Protein AF-A0A377CWU9-F1 (afdb_monomer)

Sequence (192 aa):
MVAEGELPYGEAANFDLVGQRALQIGEWQGEPVWLVQQQRRHDMGSVRQVIDLDVGLFQLAGRGVQLAEFYRSHKYCGYCGHEMYPSKTEWAMLCSHCRERYYPQIAPCIIVAIRRDDSILLAQHTRHRNGVHTVLAGFVEVGETLEQAVAREVMEESGIKVKNLRYVTSQPWPFPQSLMTAFMRNMTAATS

Organism: Escherichia coli (NCBI:txid562)

Nearest PDB structures (foldseek):
  5isy-assembly1_C  TM=9.950E-01  e=9.586E-33  Escherichia coli K-12
  2gb5-assembly1_B  TM=9.922E-01  e=7.856E-32  Escherichia coli K-12
  5isy-assembly1_A  TM=9.900E-01  e=6.942E-32  Escherichia coli K-12
  5iw5-assembly2_A-3  TM=8.947E-01  e=6.849E-31  Escherichia coli B354
  6o3p-assembly1_B  TM=7.805E-01  e=1.048E-11  Mus musculus

InterPro domains:
  IPR000086 NUDIX hydrolase domain [PF00293] (110-175)
  IPR000086 NUDIX hydrolase domain [PS51462] (104-192)
  IPR015376 Zinc ribbon, NADH pyrophosphatase [PF09297] (72-103)
  IPR015797 NUDIX hydrolase-like domain superfamily [SSF55811] (2-75)
  IPR015797 NUDIX hydrolase-like domain superfamily [SSF55811] (58-183)
  IPR020084 NUDIX hydrolase, conserved site [PS00893] (138-159)
  IPR049734 NADH pyrophosphatase-like, C-terminal domain [cd03429] (107-184)
  IPR050241 NAD-capped RNA hydrolase NudC subfamily [PTHR42904] (42-185)

Secondary structure (DSSP, 8-state):
--BTTB---S-GGGGT-TT--EEEEEEETTEEEEEE----SS----GGGGTTT-HHHHHHHHHHHHHHHHHHHTSB-TTT-PBPEE-SSSS-EE-TTT--EE----EEEEEEEEEETTEE--B--TT--SS--B-EEEEPPTT--HHHHHHHHHHHHH-----S-EEEEEEEETTTTEEEEEEEEEEPPP--

Solvent-accessible surface area (backbone atoms only — not comparable to full-atom values): 11732 Å² total; per-residue (Å²): 111,32,50,97,49,44,71,91,81,80,63,48,73,84,69,77,43,70,92,56,78,67,42,81,76,50,68,56,98,91,41,80,37,70,35,62,92,71,89,66,99,65,48,75,56,64,70,72,56,29,56,85,75,39,70,68,59,30,52,50,54,28,48,42,55,41,50,52,51,42,56,63,74,41,46,43,34,92,89,76,66,46,69,35,45,73,48,94,88,52,82,33,36,36,29,86,88,80,71,51,72,48,63,75,71,70,45,53,24,40,33,42,46,43,31,47,70,97,44,68,59,62,48,67,56,85,90,53,87,77,83,57,69,37,57,55,68,44,70,56,55,94,92,55,52,73,68,52,31,49,38,49,48,41,31,74,77,67,70,46,91,72,73,82,74,38,82,76,52,72,47,81,39,62,80,70,40,30,35,37,39,34,34,40,31,83,43,71,78,79,84,126

Foldseek 3Di:
DQAQLDDDDDDCVVVVNPPADWDFQDDDPNHTDIAGLDDDPDRDDDLVSNVPPDQVVSVSVLSSLLLSVVCVVPQAPPVPRHGWDADPPDSKTADPPPRDIDHRDAWEKEFEWEAEDPDTDWDDDPVDPPPDTGTFMGTDDPPDDNVRRVQVRCCVPPVDGFDPKDWDDWDFDPVPHYIYTYIYGYHYPPPD

Mean predicted aligned error: 5.53 Å

pLDDT: mean 91.3, std 10.33, range [38.38, 98.75]

Structure (mmCIF, N/CA/C/O backbone):
data_AF-A0A377CWU9-F1
#
_entry.id   AF-A0A377CWU9-F1
#
loop_
_atom_site.group_PDB
_atom_site.id
_atom_site.type_symbol
_atom_site.label_atom_id
_atom_site.label_alt_id
_atom_site.label_comp_id
_atom_site.label_asym_id
_atom_site.label_entity_id
_atom_site.label_seq_id
_atom_site.pdbx_PDB_ins_code
_atom_site.Cartn_x
_atom_s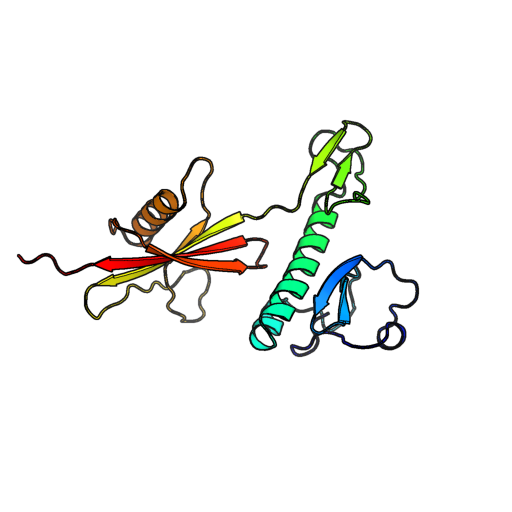ite.Cartn_y
_atom_site.Cartn_z
_atom_site.occupancy
_atom_site.B_iso_or_equiv
_atom_site.auth_seq_id
_atom_site.auth_comp_id
_atom_site.auth_asym_id
_atom_site.auth_atom_id
_atom_site.pdbx_PDB_model_num
ATOM 1 N N . MET A 1 1 ? -3.588 -1.282 -17.082 1.00 64.94 1 MET A N 1
ATOM 2 C CA . MET A 1 1 ? -4.897 -1.427 -17.744 1.00 64.94 1 MET A CA 1
ATOM 3 C C . MET A 1 1 ? -5.762 -2.258 -16.835 1.00 64.94 1 MET A C 1
ATOM 5 O O . MET A 1 1 ? -5.254 -3.237 -16.298 1.00 64.94 1 MET A O 1
ATOM 9 N N . VAL A 1 2 ? -6.999 -1.833 -16.640 1.00 63.88 2 VAL A N 1
ATOM 10 C CA . VAL A 1 2 ? -8.045 -2.667 -16.053 1.00 63.88 2 VAL A CA 1
ATOM 11 C C . VAL A 1 2 ? -9.243 -2.432 -16.956 1.00 63.88 2 VAL A C 1
ATOM 13 O O . VAL A 1 2 ? -9.846 -1.360 -16.899 1.00 63.88 2 VAL A O 1
ATOM 16 N N . ALA A 1 3 ? -9.484 -3.364 -17.872 1.00 61.53 3 ALA A N 1
ATOM 17 C CA . ALA A 1 3 ? -10.588 -3.282 -18.819 1.00 61.53 3 ALA A CA 1
ATOM 18 C C . ALA A 1 3 ? -11.746 -4.078 -18.234 1.00 61.53 3 ALA A C 1
ATOM 20 O O . ALA A 1 3 ? -11.583 -5.258 -17.957 1.00 61.53 3 ALA A O 1
ATOM 21 N N . GLU A 1 4 ? -12.866 -3.410 -17.956 1.00 61.06 4 GLU A N 1
ATOM 22 C CA . GLU A 1 4 ? -14.098 -4.050 -17.460 1.00 61.06 4 GLU A CA 1
ATOM 23 C C . GLU A 1 4 ? -13.929 -4.924 -16.197 1.00 61.06 4 GLU A C 1
ATOM 25 O O . GLU A 1 4 ? -14.745 -5.793 -15.918 1.00 61.06 4 GLU A O 1
ATOM 30 N N . GLY A 1 5 ? -12.901 -4.659 -15.383 1.00 67.44 5 GLY A N 1
ATOM 31 C CA . GLY A 1 5 ? -12.611 -5.441 -14.176 1.00 67.44 5 GLY A CA 1
ATOM 32 C C . GLY A 1 5 ? -11.672 -6.626 -14.395 1.00 67.44 5 GLY A C 1
ATOM 33 O O . GLY A 1 5 ? -11.419 -7.350 -13.441 1.00 67.44 5 GLY A O 1
ATOM 34 N N . GLU A 1 6 ? -11.098 -6.791 -15.588 1.00 79.75 6 GLU A N 1
ATOM 35 C CA . GLU A 1 6 ? -10.124 -7.838 -15.905 1.00 79.75 6 GLU A CA 1
ATOM 36 C C . GLU A 1 6 ? -8.686 -7.305 -16.018 1.00 79.75 6 GLU A C 1
ATOM 38 O O . GLU A 1 6 ? -8.429 -6.130 -16.322 1.00 79.75 6 GLU A O 1
ATOM 43 N N . LEU A 1 7 ? -7.722 -8.201 -15.774 1.00 89.50 7 LEU A N 1
ATOM 44 C CA . LEU A 1 7 ? -6.296 -7.955 -15.981 1.00 89.50 7 LEU A CA 1
ATOM 45 C C . LEU A 1 7 ? -5.833 -8.588 -17.303 1.00 89.50 7 LEU A C 1
ATOM 47 O O . LEU A 1 7 ? -6.168 -9.743 -17.559 1.00 89.50 7 LEU A O 1
ATOM 51 N N . PRO A 1 8 ? -5.017 -7.886 -18.116 1.00 92.44 8 PRO A N 1
ATOM 52 C CA . PRO A 1 8 ? -4.415 -8.466 -19.314 1.00 92.44 8 PRO A CA 1
ATOM 53 C C . PRO A 1 8 ? -3.619 -9.737 -18.993 1.00 92.44 8 PRO A C 1
ATOM 55 O O . PRO A 1 8 ? -2.689 -9.695 -18.185 1.00 92.44 8 PRO A O 1
ATOM 58 N N . TYR A 1 9 ? -3.962 -10.842 -19.656 1.00 94.50 9 TYR A N 1
ATOM 59 C CA . TYR A 1 9 ? -3.298 -12.137 -19.514 1.00 94.50 9 TYR A CA 1
ATOM 60 C C . TYR A 1 9 ? -3.006 -12.754 -20.886 1.00 94.50 9 TYR A C 1
ATOM 62 O O . TYR A 1 9 ? -3.849 -12.724 -21.782 1.00 94.50 9 TYR A O 1
ATOM 70 N N . GLY A 1 10 ? -1.803 -13.303 -21.052 1.00 95.06 10 GLY A N 1
ATOM 71 C CA . GLY A 1 10 ? -1.337 -13.917 -22.295 1.00 95.06 10 GLY A CA 1
ATOM 72 C C . GLY A 1 10 ? -0.052 -13.287 -22.831 1.00 95.06 10 GLY A C 1
ATOM 73 O O . GLY A 1 10 ? 0.691 -12.618 -22.113 1.00 95.06 10 GLY A O 1
ATOM 74 N N . GLU A 1 11 ? 0.222 -13.517 -24.113 1.00 95.88 11 GLU A N 1
ATOM 75 C CA . GLU A 1 11 ? 1.476 -13.109 -24.746 1.00 95.88 11 GLU A CA 1
ATOM 76 C C . GLU A 1 11 ? 1.582 -11.595 -24.972 1.00 95.88 11 GLU A C 1
ATOM 78 O O . GLU A 1 11 ? 0.615 -10.920 -25.326 1.00 95.88 11 GLU A O 1
ATOM 83 N N . ALA A 1 12 ? 2.803 -11.058 -24.866 1.00 94.88 12 ALA A N 1
ATOM 84 C CA . ALA A 1 12 ? 3.079 -9.632 -25.059 1.00 94.88 12 ALA A CA 1
ATOM 85 C C . ALA A 1 12 ? 2.653 -9.101 -26.443 1.00 94.88 12 ALA A C 1
ATOM 87 O O . ALA A 1 12 ? 2.310 -7.924 -26.565 1.00 94.88 12 ALA A O 1
ATOM 88 N N . ALA A 1 13 ? 2.662 -9.955 -27.474 1.00 95.50 13 ALA A N 1
ATOM 89 C CA . ALA A 1 13 ? 2.226 -9.608 -28.826 1.00 95.50 13 ALA A CA 1
ATOM 90 C C . ALA A 1 13 ? 0.740 -9.226 -28.886 1.00 95.50 13 ALA A C 1
ATOM 92 O O . ALA A 1 13 ? 0.387 -8.302 -29.611 1.00 95.50 13 ALA A O 1
ATOM 93 N N . ASN A 1 14 ? -0.106 -9.850 -28.060 1.00 94.88 14 ASN A N 1
ATOM 94 C CA . ASN A 1 14 ? -1.547 -9.580 -28.031 1.00 94.88 14 ASN A CA 1
ATOM 95 C C . ASN A 1 14 ? -1.887 -8.206 -27.433 1.00 94.88 14 ASN A C 1
ATOM 97 O O . ASN A 1 14 ? -3.010 -7.730 -27.575 1.00 94.88 14 ASN A O 1
ATOM 10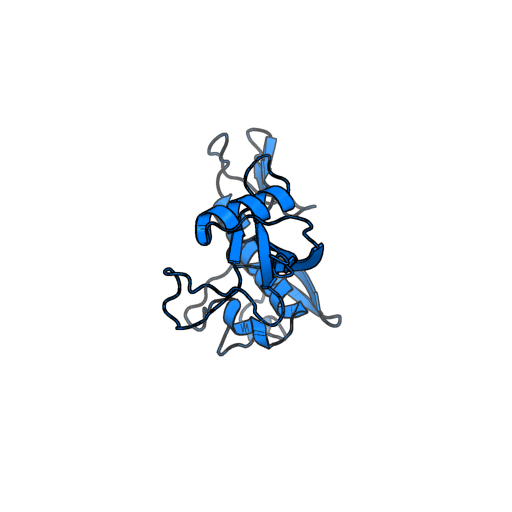1 N N . PHE A 1 15 ? -0.926 -7.569 -26.757 1.00 93.31 15 PHE A N 1
ATOM 102 C CA . PHE A 1 15 ? -1.117 -6.305 -26.044 1.00 93.31 15 PHE A CA 1
ATOM 103 C C . PHE A 1 15 ? -0.207 -5.178 -26.555 1.00 93.31 15 PHE A C 1
ATOM 105 O O . PHE A 1 15 ? -0.075 -4.151 -25.885 1.00 93.31 15 PHE A O 1
ATOM 112 N N . ASP A 1 16 ? 0.463 -5.349 -27.699 1.00 94.00 16 ASP A N 1
ATOM 113 C CA . ASP A 1 16 ? 1.476 -4.410 -28.212 1.00 94.00 16 ASP A CA 1
ATOM 114 C C . ASP A 1 16 ? 2.580 -4.094 -27.181 1.00 94.00 16 ASP A C 1
ATOM 116 O O . ASP A 1 16 ? 3.007 -2.947 -27.013 1.00 94.00 16 ASP A O 1
ATOM 120 N N . LEU A 1 17 ? 3.007 -5.106 -26.419 1.00 94.94 17 LEU A N 1
ATOM 121 C CA . LEU A 1 17 ? 4.021 -4.980 -25.363 1.00 94.94 17 LEU A CA 1
ATOM 122 C C . LEU A 1 17 ? 5.399 -5.520 -25.770 1.00 94.94 17 LEU A C 1
ATOM 124 O O . LEU A 1 17 ? 6.352 -5.422 -24.996 1.00 94.94 17 LEU A O 1
ATOM 128 N N . VAL A 1 18 ? 5.536 -6.070 -26.978 1.00 95.88 18 VAL A N 1
ATOM 129 C CA . VAL A 1 18 ? 6.822 -6.571 -27.487 1.00 95.88 18 VAL A CA 1
ATOM 130 C C . VAL A 1 18 ? 7.840 -5.428 -27.552 1.00 95.88 18 VAL A C 1
ATOM 132 O O . VAL A 1 18 ? 7.569 -4.363 -28.098 1.00 95.88 18 VAL A O 1
ATOM 135 N N . GLY A 1 19 ? 9.020 -5.647 -26.966 1.00 94.25 19 GLY A N 1
ATOM 136 C CA . GLY A 1 19 ? 10.099 -4.654 -26.906 1.00 94.25 19 GLY A CA 1
ATOM 137 C C . GLY A 1 19 ? 9.924 -3.562 -25.843 1.00 94.25 19 GLY A C 1
ATOM 138 O O . GLY A 1 19 ? 10.816 -2.730 -25.683 1.00 94.25 19 GLY A O 1
ATOM 139 N N . GLN A 1 20 ? 8.820 -3.560 -25.089 1.00 94.88 20 GLN A N 1
ATOM 140 C CA . GLN A 1 20 ? 8.636 -2.630 -23.976 1.00 94.88 20 GLN A CA 1
ATOM 141 C C . GLN A 1 20 ? 9.502 -3.020 -22.776 1.00 94.88 20 GLN A C 1
ATOM 143 O O . GLN A 1 20 ? 9.742 -4.197 -22.500 1.00 94.88 20 GLN A O 1
ATOM 148 N N . ARG A 1 21 ? 9.942 -2.016 -22.010 1.00 93.81 21 ARG A N 1
ATOM 149 C CA . ARG A 1 21 ? 10.618 -2.258 -20.732 1.00 93.81 21 ARG A CA 1
ATOM 150 C C . ARG A 1 21 ? 9.600 -2.771 -19.714 1.00 93.81 21 ARG A C 1
ATOM 152 O O . ARG A 1 21 ? 8.681 -2.043 -19.340 1.00 93.81 21 ARG A O 1
ATOM 159 N N . ALA A 1 22 ? 9.816 -3.988 -19.230 1.00 95.56 22 ALA A N 1
ATOM 160 C CA . ALA A 1 22 ? 9.003 -4.616 -18.198 1.00 95.56 22 ALA A CA 1
ATOM 161 C C . ALA A 1 22 ? 9.843 -4.954 -16.959 1.00 95.56 22 ALA A C 1
ATOM 163 O O . ALA A 1 22 ? 11.047 -5.203 -17.053 1.00 95.56 22 ALA A O 1
ATOM 164 N N . LEU A 1 23 ? 9.197 -4.960 -15.795 1.00 96.25 23 LEU A N 1
ATOM 165 C CA . LEU A 1 23 ? 9.761 -5.425 -14.530 1.00 96.25 23 LEU A CA 1
ATOM 166 C C . LEU A 1 23 ? 8.904 -6.580 -14.016 1.00 96.25 23 LEU A C 1
ATOM 168 O O . LEU A 1 23 ? 7.703 -6.403 -13.831 1.00 96.25 23 LEU A O 1
ATOM 172 N N . GLN A 1 24 ? 9.496 -7.744 -13.756 1.00 97.06 24 GLN A N 1
ATOM 173 C CA . GLN A 1 24 ? 8.773 -8.822 -13.086 1.00 97.06 24 GLN A CA 1
ATOM 174 C C . GLN A 1 24 ? 8.542 -8.428 -11.622 1.00 97.06 24 GLN A C 1
ATOM 176 O O . GLN A 1 24 ? 9.491 -8.129 -10.895 1.00 97.06 24 GLN A O 1
ATOM 181 N N . ILE A 1 25 ? 7.281 -8.395 -11.197 1.00 96.81 25 ILE A N 1
ATOM 182 C CA . ILE A 1 25 ? 6.876 -7.970 -9.845 1.00 96.81 25 ILE A CA 1
ATOM 183 C C . ILE A 1 25 ? 6.373 -9.128 -8.982 1.00 96.81 25 ILE A C 1
ATOM 185 O O . ILE A 1 25 ? 6.114 -8.935 -7.792 1.00 96.81 25 ILE A O 1
ATOM 189 N N . GLY A 1 26 ? 6.243 -10.320 -9.559 1.00 96.75 26 GLY A N 1
ATOM 190 C CA . GLY A 1 26 ? 5.871 -11.540 -8.861 1.00 96.75 26 GLY A CA 1
ATOM 191 C C . GLY A 1 26 ? 5.540 -12.673 -9.822 1.00 96.75 26 GLY A C 1
ATOM 192 O O . GLY A 1 26 ? 5.867 -12.620 -11.009 1.00 96.75 26 GLY A O 1
ATOM 193 N N . GLU A 1 27 ? 4.875 -13.680 -9.277 1.00 97.44 27 GLU A N 1
ATOM 194 C CA . GLU A 1 27 ? 4.386 -14.858 -9.981 1.00 97.44 27 GLU A CA 1
ATOM 195 C C . GLU A 1 27 ? 3.009 -15.216 -9.414 1.00 97.44 27 GLU A C 1
ATOM 197 O O . GLU A 1 27 ? 2.776 -15.057 -8.210 1.00 97.44 27 GLU A O 1
ATOM 202 N N . TRP A 1 28 ? 2.095 -15.665 -10.269 1.00 95.88 28 TRP A N 1
ATOM 203 C CA . TRP A 1 28 ? 0.777 -16.151 -9.876 1.00 95.88 28 TRP A CA 1
ATOM 204 C C . TRP A 1 28 ? 0.462 -17.423 -10.661 1.00 95.88 28 TRP A C 1
ATOM 206 O O . TRP A 1 28 ? 0.504 -17.420 -11.884 1.00 95.88 28 TRP A O 1
ATOM 216 N N . GLN A 1 29 ? 0.185 -18.518 -9.948 1.00 95.19 29 GLN A N 1
ATOM 217 C CA . GLN A 1 29 ? -0.072 -19.843 -10.534 1.00 95.19 29 GLN A CA 1
ATOM 218 C C . GLN A 1 29 ? 1.025 -20.337 -11.504 1.00 95.19 29 GLN A C 1
ATOM 220 O O . GLN A 1 29 ? 0.727 -20.991 -12.497 1.00 95.19 29 GLN A O 1
ATOM 225 N N . GLY A 1 30 ? 2.297 -20.043 -11.214 1.00 95.81 30 GLY A N 1
ATOM 226 C CA . GLY A 1 30 ? 3.426 -20.419 -12.075 1.00 95.81 30 GLY A CA 1
ATOM 227 C C . GLY A 1 30 ? 3.718 -19.431 -13.207 1.00 95.81 30 GLY A C 1
ATOM 228 O O . GLY A 1 30 ? 4.735 -19.572 -13.880 1.00 95.81 30 GLY A O 1
ATOM 229 N N . GLU A 1 31 ? 2.870 -18.417 -13.403 1.00 96.69 31 GLU A N 1
ATOM 230 C CA . GLU A 1 31 ? 3.014 -17.434 -14.476 1.00 96.69 31 GLU A CA 1
ATOM 231 C C . GLU A 1 31 ? 3.603 -16.111 -13.960 1.00 96.69 31 GLU A C 1
ATOM 233 O O . GLU A 1 31 ? 3.166 -15.590 -12.923 1.00 96.69 31 GLU A O 1
ATOM 238 N N . PRO A 1 32 ? 4.584 -15.515 -14.663 1.00 97.62 32 PRO A N 1
ATOM 239 C CA . PRO A 1 32 ? 5.205 -14.270 -14.240 1.00 97.62 32 PRO A CA 1
ATOM 240 C C . PRO A 1 32 ? 4.239 -13.090 -14.378 1.00 97.62 32 PRO A C 1
ATOM 242 O O . PRO A 1 32 ? 3.603 -12.886 -15.413 1.00 97.62 32 PRO A O 1
ATOM 245 N N . VAL A 1 33 ? 4.199 -12.241 -13.352 1.00 97.62 33 VAL A N 1
ATOM 246 C CA . VAL A 1 33 ? 3.429 -10.994 -13.374 1.00 97.62 33 VAL A CA 1
ATOM 247 C C . VAL A 1 33 ? 4.361 -9.821 -13.642 1.00 97.62 33 VAL A C 1
ATOM 249 O O . VAL A 1 33 ? 5.341 -9.602 -12.921 1.00 97.62 33 VAL A O 1
ATOM 252 N N . TRP A 1 34 ? 4.034 -9.043 -14.672 1.00 97.62 34 TRP A N 1
ATOM 253 C CA . TRP A 1 34 ? 4.866 -7.958 -15.184 1.00 97.62 34 TRP A CA 1
ATOM 254 C C . TRP A 1 34 ? 4.262 -6.582 -14.906 1.00 97.62 34 TRP A C 1
ATOM 256 O O . TRP A 1 34 ? 3.074 -6.341 -15.109 1.00 97.62 34 TRP A O 1
ATOM 266 N N . LEU A 1 35 ? 5.116 -5.644 -14.510 1.00 96.81 35 LEU A N 1
ATOM 267 C CA . LEU A 1 35 ? 4.838 -4.216 -14.516 1.00 96.81 35 LEU A CA 1
ATOM 268 C C . LEU A 1 35 ? 5.401 -3.591 -15.793 1.00 96.81 35 LEU A C 1
ATOM 270 O O . LEU A 1 35 ? 6.606 -3.653 -16.039 1.00 96.81 35 LEU A O 1
ATOM 274 N N . VAL A 1 36 ? 4.539 -2.911 -16.548 1.00 96.31 36 VAL A N 1
ATOM 275 C CA . VAL A 1 36 ? 4.924 -2.033 -17.660 1.00 96.31 36 VAL A CA 1
ATOM 276 C C . VAL A 1 36 ? 4.422 -0.621 -17.366 1.00 96.31 36 VAL A C 1
ATOM 278 O O . VAL A 1 36 ? 3.228 -0.405 -17.158 1.00 96.31 36 VAL A O 1
ATOM 281 N N . GLN A 1 37 ? 5.330 0.355 -17.346 1.00 93.62 37 GLN A N 1
ATOM 282 C CA . GLN A 1 37 ? 5.003 1.756 -17.062 1.00 93.62 37 GLN A CA 1
ATOM 283 C C . GLN A 1 37 ? 4.599 2.495 -18.345 1.00 93.62 37 GLN A C 1
ATOM 285 O O . GLN A 1 37 ? 5.389 3.237 -18.925 1.00 93.62 37 GLN A O 1
ATOM 290 N N . GLN A 1 38 ? 3.359 2.288 -18.789 1.00 91.06 38 GLN A N 1
ATOM 291 C CA . GLN A 1 38 ? 2.798 2.935 -19.976 1.00 91.06 38 GLN A CA 1
ATOM 292 C C . GLN A 1 38 ? 1.326 3.299 -19.749 1.00 91.06 38 GLN A C 1
ATOM 294 O O . GLN A 1 38 ? 0.547 2.493 -19.238 1.00 91.06 38 GLN A O 1
ATOM 299 N N . GLN A 1 39 ? 0.929 4.501 -20.168 1.00 89.81 39 GLN A N 1
ATOM 300 C CA . GLN A 1 39 ? -0.476 4.900 -20.197 1.00 89.81 39 GLN A CA 1
ATOM 301 C C . GLN A 1 39 ? -1.128 4.458 -21.511 1.00 89.81 39 GLN A C 1
ATOM 303 O O . GLN A 1 39 ? -0.530 4.564 -22.582 1.00 89.81 39 GLN A O 1
ATOM 308 N N . ARG A 1 40 ? -2.368 3.974 -21.430 1.00 88.62 40 ARG A N 1
ATOM 309 C CA . ARG A 1 40 ? -3.173 3.564 -22.587 1.00 88.62 40 ARG A CA 1
ATOM 310 C C . ARG A 1 40 ? -4.315 4.552 -22.793 1.00 88.62 40 ARG A C 1
ATOM 312 O O . ARG A 1 40 ? -4.718 5.242 -21.859 1.00 88.62 40 ARG A O 1
ATOM 319 N N . ARG A 1 41 ? -4.788 4.663 -24.038 1.00 88.56 41 ARG A N 1
ATOM 320 C CA . ARG A 1 41 ? -5.808 5.650 -24.434 1.00 88.56 41 ARG A CA 1
ATOM 321 C C . ARG A 1 41 ? -7.184 5.350 -23.829 1.00 88.56 41 ARG A C 1
ATOM 323 O O . ARG A 1 41 ? -7.924 6.280 -23.530 1.00 88.56 41 ARG A O 1
ATOM 330 N N . HIS A 1 42 ? -7.494 4.069 -23.657 1.00 88.25 42 HIS A N 1
ATOM 331 C CA . HIS A 1 42 ? -8.757 3.555 -23.133 1.00 88.25 42 HIS A CA 1
ATOM 332 C C . HIS A 1 42 ? -8.483 2.600 -21.957 1.00 88.25 42 HIS A C 1
ATOM 334 O O . HIS A 1 42 ? -7.331 2.217 -21.732 1.00 88.25 42 HIS A O 1
ATOM 340 N N . ASP A 1 43 ? -9.525 2.274 -21.188 1.00 87.25 43 ASP A N 1
ATOM 341 C CA . ASP A 1 43 ? -9.529 1.189 -20.188 1.00 87.25 43 ASP A CA 1
ATOM 342 C C . ASP A 1 43 ? -8.461 1.308 -19.082 1.00 87.25 43 ASP A C 1
ATOM 344 O O . ASP A 1 43 ? -7.863 0.346 -18.578 1.00 87.25 43 ASP A O 1
ATOM 348 N N . MET A 1 44 ? -8.209 2.557 -18.689 1.00 89.38 44 MET A N 1
ATOM 349 C CA . MET A 1 44 ? -7.418 2.897 -17.514 1.00 89.38 44 MET A CA 1
ATOM 350 C C . MET A 1 44 ? -8.355 3.093 -16.322 1.00 89.38 44 MET A C 1
ATOM 352 O O . MET A 1 44 ? -9.040 4.108 -16.216 1.00 89.38 44 MET A O 1
ATOM 356 N N . GLY A 1 45 ? -8.373 2.107 -15.426 1.00 87.81 45 GLY A N 1
ATOM 357 C CA . GLY A 1 45 ? -9.204 2.089 -14.225 1.00 87.81 45 GLY A CA 1
ATOM 358 C C . GLY A 1 45 ? -8.406 2.071 -12.922 1.00 87.81 45 GLY A C 1
ATOM 359 O O . GLY A 1 45 ? -7.177 1.973 -12.899 1.00 87.81 45 GLY A O 1
ATOM 360 N N . SER A 1 46 ? -9.131 2.158 -11.806 1.00 88.88 46 SER A N 1
ATOM 361 C CA . SER A 1 46 ? -8.555 1.944 -10.477 1.00 88.88 46 SER A CA 1
ATOM 362 C C . SER A 1 46 ? -8.297 0.457 -10.253 1.00 88.88 46 SER A C 1
ATOM 364 O O . SER A 1 46 ? -9.164 -0.359 -10.548 1.00 88.88 46 SER A O 1
ATOM 366 N N . VAL A 1 47 ? -7.186 0.106 -9.597 1.00 90.31 47 VAL A N 1
ATOM 367 C CA . VAL A 1 47 ? -6.931 -1.282 -9.166 1.00 90.31 47 VAL A CA 1
ATOM 368 C C . VAL A 1 47 ? -7.982 -1.807 -8.167 1.00 90.31 47 VAL A C 1
ATOM 370 O O . VAL A 1 47 ? -8.049 -3.001 -7.918 1.00 90.31 47 VAL A O 1
ATOM 373 N N . ARG A 1 48 ? -8.889 -0.958 -7.649 1.00 87.12 48 ARG A N 1
ATOM 374 C CA . ARG A 1 48 ? -10.078 -1.417 -6.895 1.00 87.12 48 ARG A CA 1
ATOM 375 C C . ARG A 1 48 ? -10.984 -2.321 -7.719 1.00 87.12 48 ARG A C 1
ATOM 377 O O . ARG A 1 48 ? -11.644 -3.169 -7.147 1.00 87.12 48 ARG A O 1
ATOM 384 N N . GLN A 1 49 ? -11.021 -2.133 -9.033 1.00 87.62 49 GLN A N 1
ATOM 385 C CA . GLN A 1 49 ? -11.898 -2.896 -9.919 1.00 87.62 49 GLN A CA 1
ATOM 386 C C . GLN A 1 49 ? -11.527 -4.385 -9.986 1.00 87.62 49 GLN A C 1
ATOM 388 O O . GLN A 1 49 ? -12.364 -5.179 -10.380 1.00 87.62 49 GLN A O 1
ATOM 393 N N . VAL A 1 50 ? -10.309 -4.764 -9.573 1.00 87.62 50 VAL A N 1
ATOM 394 C CA . VAL A 1 50 ? -9.849 -6.164 -9.561 1.00 87.62 50 VAL A CA 1
ATOM 395 C C . VAL A 1 50 ? -9.860 -6.784 -8.161 1.00 87.62 50 VAL A C 1
ATOM 397 O O . VAL A 1 50 ? -9.304 -7.861 -7.966 1.00 87.62 50 VAL A O 1
ATOM 400 N N . ILE A 1 51 ? -10.466 -6.112 -7.171 1.00 87.56 51 ILE A N 1
ATOM 401 C CA . ILE A 1 51 ? -10.515 -6.601 -5.783 1.00 87.56 51 ILE A CA 1
ATOM 402 C C . ILE A 1 51 ? -11.305 -7.910 -5.650 1.00 87.56 51 ILE A C 1
ATOM 404 O O . ILE A 1 51 ? -10.946 -8.748 -4.828 1.00 87.56 51 ILE A O 1
ATOM 408 N N . ASP A 1 52 ? -12.327 -8.091 -6.490 1.00 86.69 52 ASP A N 1
ATOM 409 C CA . ASP A 1 52 ? -13.240 -9.236 -6.451 1.00 86.69 52 ASP A CA 1
ATOM 410 C C . ASP A 1 52 ? -12.777 -10.419 -7.326 1.00 86.69 52 ASP A C 1
ATOM 412 O O . ASP A 1 52 ? -13.417 -11.466 -7.310 1.00 86.69 52 ASP A O 1
ATOM 416 N N . LEU A 1 53 ? -11.675 -10.280 -8.081 1.00 86.56 53 LEU A N 1
ATOM 417 C CA . LEU A 1 53 ? -11.153 -11.356 -8.937 1.00 86.56 53 LEU A CA 1
ATOM 418 C C . LEU A 1 53 ? -10.461 -12.456 -8.120 1.00 86.56 53 LEU A C 1
ATOM 420 O O . LEU A 1 53 ? -10.889 -13.605 -8.091 1.00 86.56 53 LEU A O 1
ATOM 424 N N . ASP A 1 54 ? -9.342 -12.095 -7.495 1.00 90.94 54 ASP A N 1
ATOM 425 C CA . ASP A 1 54 ? -8.516 -12.965 -6.665 1.00 90.94 54 ASP A CA 1
ATOM 426 C C . ASP A 1 54 ? -7.646 -12.094 -5.757 1.00 90.94 54 ASP A C 1
ATOM 428 O O . ASP A 1 54 ? -7.068 -11.091 -6.188 1.00 90.94 54 ASP A O 1
ATOM 432 N N . VAL A 1 55 ? -7.513 -12.492 -4.492 1.00 87.81 55 VAL A N 1
ATOM 433 C CA . VAL A 1 55 ? -6.764 -11.712 -3.498 1.00 87.81 55 VAL A CA 1
ATOM 434 C C . VAL A 1 55 ? -5.280 -11.626 -3.865 1.00 87.81 55 VAL A C 1
ATOM 436 O O . VAL A 1 55 ? -4.669 -10.572 -3.678 1.00 87.81 55 VAL A O 1
ATOM 439 N N . GLY A 1 56 ? -4.692 -12.697 -4.405 1.00 90.94 56 GLY A N 1
ATOM 440 C CA . GLY A 1 56 ? -3.289 -12.730 -4.819 1.00 90.94 56 GLY A CA 1
ATOM 441 C C . GLY A 1 56 ? -3.020 -11.819 -6.016 1.00 90.94 56 GLY A C 1
ATOM 442 O O . GLY A 1 56 ? -2.107 -10.987 -5.962 1.00 90.94 56 GLY A O 1
ATOM 443 N N . LEU A 1 57 ? -3.845 -11.906 -7.063 1.00 92.25 57 LEU A N 1
ATOM 444 C CA . LEU A 1 57 ? -3.744 -11.010 -8.222 1.00 92.25 57 LEU A CA 1
ATOM 445 C C . LEU A 1 57 ? -3.979 -9.549 -7.847 1.00 92.25 57 LEU A C 1
ATOM 447 O O . LEU A 1 57 ? -3.219 -8.686 -8.287 1.00 92.25 57 LEU A O 1
ATOM 451 N N . PHE A 1 58 ? -4.969 -9.259 -7.001 1.00 92.12 58 PHE A N 1
ATOM 452 C CA . PHE A 1 58 ? -5.217 -7.903 -6.513 1.00 92.12 58 PHE A CA 1
ATOM 453 C C . PHE A 1 58 ? -3.986 -7.325 -5.800 1.00 92.12 58 PHE A C 1
ATOM 455 O O . PHE A 1 58 ? -3.587 -6.184 -6.057 1.00 92.12 58 PHE A O 1
ATOM 462 N N . GLN A 1 59 ? -3.332 -8.119 -4.947 1.00 92.62 59 GLN A N 1
ATOM 463 C CA . GLN A 1 59 ? -2.105 -7.702 -4.266 1.00 92.62 59 GLN A CA 1
ATOM 464 C C . GLN A 1 59 ? -0.947 -7.456 -5.244 1.00 92.62 59 GLN A C 1
ATOM 466 O O . GLN A 1 59 ? -0.220 -6.471 -5.090 1.00 92.62 59 GLN A O 1
ATOM 471 N N . LEU A 1 60 ? -0.775 -8.308 -6.260 1.00 95.06 60 LEU A N 1
ATOM 472 C CA . LEU A 1 60 ? 0.271 -8.148 -7.277 1.00 95.06 60 LEU A CA 1
ATOM 473 C C . LEU A 1 60 ? 0.015 -6.936 -8.182 1.00 95.06 60 LEU A C 1
ATOM 475 O O . LEU A 1 60 ? 0.921 -6.129 -8.396 1.00 95.06 60 LEU A O 1
ATOM 479 N N . ALA A 1 61 ? -1.218 -6.740 -8.647 1.00 94.06 61 ALA A N 1
ATOM 480 C CA . ALA A 1 61 ? -1.603 -5.559 -9.414 1.00 94.06 61 ALA A CA 1
ATOM 481 C C . ALA A 1 61 ? -1.411 -4.276 -8.587 1.00 94.06 61 ALA A C 1
ATOM 483 O O . ALA A 1 61 ? -0.816 -3.303 -9.058 1.00 94.06 61 ALA A O 1
ATOM 484 N N . GLY A 1 62 ? -1.837 -4.296 -7.320 1.00 93.50 62 GLY A N 1
ATOM 485 C CA . GLY A 1 62 ? -1.652 -3.193 -6.380 1.00 93.50 62 GLY A CA 1
ATOM 486 C C . GLY A 1 62 ? -0.180 -2.860 -6.130 1.00 93.50 62 GLY A C 1
ATOM 487 O O . GLY A 1 62 ? 0.183 -1.683 -6.084 1.00 93.50 62 GLY A O 1
ATOM 488 N N . ARG A 1 63 ? 0.682 -3.878 -6.029 1.00 95.12 63 ARG A N 1
ATOM 489 C CA . ARG A 1 63 ? 2.142 -3.716 -5.952 1.00 95.12 63 ARG A CA 1
ATOM 490 C C . ARG A 1 63 ? 2.698 -3.044 -7.206 1.00 95.12 63 ARG A C 1
ATOM 492 O O . ARG A 1 63 ? 3.500 -2.124 -7.085 1.00 95.12 63 ARG A O 1
ATOM 499 N N . GLY A 1 64 ? 2.265 -3.467 -8.394 1.00 95.31 64 GLY A N 1
ATOM 500 C CA . GLY A 1 64 ? 2.685 -2.861 -9.660 1.00 95.31 64 GLY A CA 1
ATOM 501 C C . GLY A 1 64 ? 2.338 -1.372 -9.742 1.00 95.31 64 GLY A C 1
ATOM 502 O O . GLY A 1 64 ? 3.196 -0.557 -10.083 1.00 95.31 64 GLY A O 1
ATOM 503 N N . VAL A 1 65 ? 1.111 -1.005 -9.357 1.00 93.81 65 VAL A N 1
ATOM 504 C CA . VAL A 1 65 ? 0.666 0.399 -9.300 1.00 93.81 65 VAL A CA 1
ATOM 505 C C . VAL A 1 65 ? 1.503 1.209 -8.303 1.00 93.81 65 VAL A C 1
ATOM 507 O O . VAL A 1 65 ? 1.982 2.287 -8.650 1.00 93.81 65 VAL A O 1
ATOM 510 N N . GLN A 1 66 ? 1.745 0.680 -7.101 1.00 94.69 66 GLN A N 1
ATOM 511 C CA . GLN A 1 66 ? 2.581 1.342 -6.090 1.00 94.69 66 GLN A CA 1
ATOM 512 C C . GLN A 1 66 ? 4.028 1.533 -6.555 1.00 94.69 66 GLN A C 1
ATOM 514 O O . GLN A 1 66 ? 4.592 2.609 -6.372 1.00 94.69 66 GLN A O 1
ATOM 519 N N . LEU A 1 67 ? 4.628 0.526 -7.197 1.00 96.25 67 LEU A N 1
ATOM 520 C CA . LEU A 1 67 ? 5.985 0.630 -7.739 1.00 96.25 67 LEU A CA 1
ATOM 521 C C . LEU A 1 67 ? 6.071 1.663 -8.867 1.00 96.25 67 LEU A C 1
ATOM 523 O O . LEU A 1 67 ? 7.027 2.438 -8.916 1.00 96.25 67 LEU A O 1
ATOM 527 N N . ALA A 1 68 ? 5.068 1.721 -9.747 1.00 95.44 68 ALA A N 1
ATOM 528 C CA . ALA A 1 68 ? 5.011 2.736 -10.793 1.00 95.44 68 ALA A CA 1
ATOM 529 C C . ALA A 1 68 ? 4.958 4.155 -10.203 1.00 95.44 68 ALA A C 1
ATOM 531 O O . ALA A 1 68 ? 5.708 5.030 -10.648 1.00 95.44 68 ALA A O 1
ATOM 532 N N . GLU A 1 69 ? 4.129 4.369 -9.178 1.00 94.75 69 GLU A N 1
ATOM 533 C CA . GLU A 1 69 ? 4.044 5.648 -8.468 1.00 94.75 69 GLU A CA 1
ATOM 534 C C . GLU A 1 69 ? 5.324 5.974 -7.691 1.00 94.75 69 GLU A C 1
ATOM 536 O O . GLU A 1 69 ? 5.774 7.123 -7.699 1.00 94.75 69 GLU A O 1
ATOM 541 N N . PHE A 1 70 ? 5.969 4.978 -7.083 1.00 97.12 70 PHE A N 1
ATOM 542 C CA . PHE A 1 70 ? 7.255 5.142 -6.409 1.00 97.12 70 PHE A CA 1
ATOM 543 C C . PHE A 1 70 ? 8.340 5.639 -7.374 1.00 97.12 70 PHE A C 1
ATOM 545 O O . PHE A 1 70 ? 8.970 6.666 -7.116 1.00 97.12 70 PHE A O 1
ATOM 552 N N . TYR A 1 71 ? 8.515 4.984 -8.525 1.00 97.50 71 TYR A N 1
ATOM 553 C CA . TYR A 1 71 ? 9.494 5.425 -9.522 1.00 97.50 71 TYR A CA 1
ATOM 554 C C . TYR A 1 71 ? 9.171 6.811 -10.087 1.00 97.50 71 TYR A C 1
ATOM 556 O O . TYR A 1 71 ? 10.077 7.619 -10.293 1.00 97.50 71 TYR A O 1
ATOM 564 N N . ARG A 1 72 ? 7.886 7.119 -10.301 1.00 96.38 72 ARG A N 1
ATOM 565 C CA . ARG A 1 72 ? 7.447 8.438 -10.779 1.00 96.38 72 ARG A CA 1
ATOM 566 C C . ARG A 1 72 ? 7.745 9.547 -9.763 1.00 96.38 72 ARG A C 1
ATOM 568 O O . ARG A 1 72 ? 8.229 10.610 -10.147 1.00 96.38 72 ARG A O 1
ATOM 575 N N . SER A 1 73 ? 7.449 9.308 -8.486 1.00 97.06 73 SER A N 1
ATOM 576 C CA . SER A 1 73 ? 7.632 10.272 -7.388 1.00 97.06 73 SER A CA 1
ATOM 577 C C . SER A 1 73 ? 9.096 10.521 -7.023 1.00 97.06 73 SER A C 1
ATOM 579 O O . SER A 1 73 ? 9.406 11.567 -6.464 1.00 97.06 73 SER A O 1
ATOM 581 N N . HIS A 1 74 ? 9.997 9.616 -7.405 1.00 98.19 74 HIS A N 1
ATOM 582 C CA . HIS A 1 74 ? 11.431 9.708 -7.127 1.00 98.19 74 HIS A CA 1
ATOM 583 C C . HIS A 1 74 ? 12.263 9.882 -8.403 1.00 98.19 74 HIS A C 1
ATOM 585 O O . HIS A 1 74 ? 13.400 9.427 -8.469 1.00 98.19 74 HIS A O 1
ATOM 591 N N . LYS A 1 75 ? 11.720 10.548 -9.435 1.00 98.12 75 LYS A N 1
ATOM 592 C CA . LYS A 1 75 ? 12.492 10.898 -10.642 1.00 98.12 75 LYS A CA 1
ATOM 593 C C . LYS A 1 75 ? 13.711 11.775 -10.309 1.00 98.12 75 LYS A C 1
ATOM 595 O O . LYS A 1 75 ? 14.769 11.614 -10.913 1.00 98.12 75 LYS A O 1
ATOM 600 N N . TYR A 1 76 ? 13.561 12.673 -9.336 1.00 98.56 76 TYR A N 1
ATOM 601 C CA . TYR A 1 76 ? 14.610 13.559 -8.831 1.00 98.56 76 TYR A CA 1
ATOM 602 C C . TYR A 1 76 ? 14.842 13.312 -7.337 1.00 98.56 76 TYR A C 1
ATOM 604 O O . TYR A 1 76 ? 13.913 12.981 -6.602 1.00 98.56 76 TYR A O 1
ATOM 612 N N . CYS A 1 77 ? 16.084 13.487 -6.887 1.00 98.62 77 CYS A N 1
ATOM 613 C CA . CYS A 1 77 ? 16.484 13.261 -5.505 1.00 98.62 77 CYS A CA 1
ATOM 614 C C . CYS A 1 77 ? 15.969 14.377 -4.594 1.00 98.62 77 CYS A C 1
ATOM 616 O O . CYS A 1 77 ? 16.323 15.540 -4.786 1.00 98.62 77 CYS A O 1
ATOM 618 N N . GLY A 1 78 ? 15.215 14.021 -3.552 1.00 98.19 78 GLY A N 1
ATOM 619 C CA . GLY A 1 78 ? 14.702 14.987 -2.576 1.00 98.19 78 GLY A CA 1
ATOM 620 C C . GLY A 1 78 ? 15.788 15.709 -1.768 1.00 98.19 78 GLY A C 1
ATOM 621 O O . GLY A 1 78 ? 15.526 16.787 -1.248 1.00 98.19 78 GLY A O 1
ATOM 622 N N . TYR A 1 79 ? 17.010 15.167 -1.695 1.00 98.50 79 TYR A N 1
ATOM 623 C CA . TYR A 1 79 ? 18.136 15.807 -0.999 1.00 98.50 79 TYR A CA 1
ATOM 624 C C . TYR A 1 79 ? 18.904 16.824 -1.852 1.00 98.50 79 TYR A C 1
ATOM 626 O O . TYR A 1 79 ? 19.388 17.818 -1.322 1.00 98.50 79 TYR A O 1
ATOM 634 N N . CYS A 1 80 ? 19.082 16.571 -3.154 1.00 98.31 80 CYS A N 1
ATOM 635 C CA . CYS A 1 80 ? 19.999 17.367 -3.990 1.00 98.31 80 CYS A CA 1
ATOM 636 C C . CYS A 1 80 ? 19.467 17.743 -5.381 1.00 98.31 80 CYS A C 1
ATOM 638 O O . CYS A 1 80 ? 20.209 18.316 -6.175 1.00 98.31 80 CYS A O 1
ATOM 640 N N . GLY A 1 81 ? 18.228 17.378 -5.716 1.00 98.38 81 GLY A N 1
ATOM 641 C CA . GLY A 1 81 ? 17.561 17.735 -6.973 1.00 98.38 81 GLY A CA 1
ATOM 642 C C . GLY A 1 81 ? 18.040 17.004 -8.234 1.00 98.38 81 GLY A C 1
ATOM 643 O O . GLY A 1 81 ? 17.411 17.149 -9.276 1.00 98.38 81 GLY A O 1
ATOM 644 N N . HIS A 1 82 ? 19.111 16.208 -8.172 1.00 98.69 82 HIS A N 1
ATOM 645 C CA . HIS A 1 82 ? 19.629 15.472 -9.333 1.00 98.69 82 HIS A CA 1
ATOM 646 C C . HIS A 1 82 ? 18.731 14.293 -9.725 1.00 98.69 82 HIS A C 1
ATOM 648 O O . HIS A 1 82 ? 18.050 13.717 -8.875 1.00 98.69 82 HIS A O 1
ATOM 654 N N . GLU A 1 83 ? 18.755 13.911 -11.005 1.00 98.56 83 GLU A N 1
ATOM 655 C CA . GLU A 1 83 ? 18.029 12.734 -11.493 1.00 98.56 83 GLU A CA 1
ATOM 656 C C . GLU A 1 83 ? 18.497 11.453 -10.799 1.00 98.56 83 GLU A C 1
ATOM 658 O O . GLU A 1 83 ? 19.690 11.228 -10.571 1.00 98.56 83 GLU A O 1
ATOM 663 N N . MET A 1 84 ? 17.526 10.613 -10.456 1.00 98.69 84 MET A N 1
ATOM 664 C CA . MET A 1 84 ? 17.750 9.324 -9.813 1.00 98.69 84 MET A CA 1
ATOM 665 C C . MET A 1 84 ? 17.606 8.180 -10.814 1.00 98.69 84 MET A C 1
ATOM 667 O O . MET A 1 84 ? 16.979 8.317 -11.864 1.00 98.69 84 MET A O 1
ATOM 671 N N . TYR A 1 85 ? 18.142 7.015 -10.459 1.00 98.06 85 TYR A N 1
ATOM 672 C CA . TYR A 1 85 ? 18.014 5.798 -11.257 1.00 98.06 85 TYR A CA 1
ATOM 673 C C . TYR A 1 85 ? 17.571 4.611 -10.391 1.00 98.06 85 TYR A C 1
ATOM 675 O O . TYR A 1 85 ? 17.916 4.550 -9.208 1.00 98.06 85 TYR A O 1
ATOM 683 N N . PRO A 1 86 ? 16.810 3.652 -10.948 1.00 97.81 86 PRO A N 1
ATOM 684 C CA . PRO A 1 86 ? 16.377 2.479 -10.202 1.00 97.81 86 PRO A CA 1
ATOM 685 C C . PRO A 1 86 ? 17.552 1.539 -9.920 1.00 97.81 86 PRO A C 1
ATOM 687 O O . PRO A 1 86 ? 18.407 1.314 -10.783 1.00 97.81 86 PRO A O 1
ATOM 690 N N . SER A 1 87 ? 17.572 0.956 -8.722 1.00 97.75 87 SER A N 1
ATOM 691 C CA . SER A 1 87 ? 18.524 -0.096 -8.368 1.00 97.75 87 SER A CA 1
ATOM 692 C C . SER A 1 87 ? 18.302 -1.358 -9.213 1.00 97.75 87 SER A C 1
ATOM 694 O O . SER A 1 87 ? 17.193 -1.644 -9.664 1.00 97.75 87 SER A O 1
ATOM 696 N N . LYS A 1 88 ? 19.377 -2.124 -9.435 1.00 95.94 88 LYS A N 1
ATOM 697 C CA . LYS A 1 88 ? 19.346 -3.399 -10.176 1.00 95.94 88 LYS A CA 1
ATOM 698 C C . LYS A 1 88 ? 19.083 -4.613 -9.281 1.00 95.94 88 LYS A C 1
ATOM 700 O O . LYS A 1 88 ? 18.786 -5.681 -9.800 1.00 95.94 88 LYS A O 1
ATOM 705 N N . THR A 1 89 ? 19.239 -4.465 -7.967 1.00 96.38 89 THR A N 1
ATOM 706 C CA . THR A 1 89 ? 19.209 -5.577 -6.998 1.00 96.38 89 THR A CA 1
ATOM 707 C C . THR A 1 89 ? 18.038 -5.500 -6.023 1.00 96.38 89 THR A C 1
ATOM 709 O O . THR A 1 89 ? 17.775 -6.456 -5.306 1.00 96.38 89 THR A O 1
ATOM 712 N N . GLU A 1 90 ? 17.350 -4.363 -5.965 1.00 96.81 90 GLU A N 1
ATOM 713 C CA . GLU A 1 90 ? 16.267 -4.081 -5.022 1.00 96.81 90 GLU A CA 1
ATOM 714 C C . GLU A 1 90 ? 15.285 -3.079 -5.644 1.00 96.81 90 GLU A C 1
ATOM 716 O O . GLU A 1 90 ? 15.626 -2.351 -6.580 1.00 96.81 90 GLU A O 1
ATOM 721 N N . TRP A 1 91 ? 14.062 -3.001 -5.117 1.00 97.75 91 TRP A N 1
ATOM 722 C CA . TRP A 1 91 ? 13.117 -1.948 -5.492 1.00 97.75 91 TRP A CA 1
ATOM 723 C C . TRP A 1 91 ? 13.462 -0.666 -4.738 1.00 97.75 91 TRP A C 1
ATOM 725 O O . TRP A 1 91 ? 12.890 -0.371 -3.696 1.00 97.75 91 TRP A O 1
ATOM 735 N N . ALA A 1 92 ? 14.435 0.072 -5.264 1.00 98.25 92 ALA A N 1
ATOM 736 C CA . ALA A 1 92 ? 14.896 1.338 -4.707 1.00 98.25 92 ALA A CA 1
ATOM 737 C C . ALA A 1 92 ? 15.243 2.331 -5.819 1.00 98.25 92 ALA A C 1
ATOM 739 O O . ALA A 1 92 ? 15.544 1.932 -6.948 1.00 98.25 92 ALA A O 1
ATOM 740 N N . MET A 1 93 ? 15.245 3.617 -5.480 1.00 98.56 93 MET A N 1
ATOM 741 C CA . MET A 1 93 ? 15.786 4.688 -6.320 1.00 98.56 93 MET A CA 1
ATOM 742 C C . MET A 1 93 ? 17.080 5.196 -5.693 1.00 98.56 93 MET A C 1
ATOM 744 O O . MET A 1 93 ? 17.128 5.444 -4.488 1.00 98.56 93 MET A O 1
ATOM 748 N N . LEU A 1 94 ? 18.129 5.332 -6.501 1.00 98.75 94 LEU A N 1
ATOM 749 C CA . LEU A 1 94 ? 19.484 5.679 -6.076 1.00 98.75 94 LEU A CA 1
ATOM 750 C C . LEU A 1 94 ? 19.913 7.014 -6.691 1.00 98.75 94 LEU A C 1
ATOM 752 O O . LEU A 1 94 ? 19.638 7.287 -7.862 1.00 98.75 94 LEU A O 1
ATOM 756 N N . CYS A 1 95 ? 20.604 7.841 -5.909 1.00 98.56 95 CYS A N 1
ATOM 757 C CA . CYS A 1 95 ? 21.205 9.081 -6.388 1.00 98.56 95 CYS A CA 1
ATOM 758 C C . CYS A 1 95 ? 22.716 8.899 -6.593 1.00 98.56 95 CYS A C 1
ATOM 760 O O . CYS A 1 95 ? 23.449 8.614 -5.645 1.00 98.56 95 CYS A O 1
ATOM 762 N N . SER A 1 96 ? 23.206 9.106 -7.819 1.00 97.81 96 SER A N 1
ATOM 763 C CA . SER A 1 96 ? 24.645 9.048 -8.129 1.00 97.81 96 SER A CA 1
ATOM 764 C C . SER A 1 96 ? 25.429 10.248 -7.588 1.00 97.81 96 SER A C 1
ATOM 766 O O . SER A 1 96 ? 26.633 10.134 -7.386 1.00 97.81 96 SER A O 1
ATOM 768 N N . HIS A 1 97 ? 24.759 11.377 -7.332 1.00 98.50 97 HIS A N 1
ATOM 769 C CA . HIS A 1 97 ? 25.400 12.614 -6.885 1.00 98.50 97 HIS A CA 1
ATOM 770 C C . HIS A 1 97 ? 25.673 12.631 -5.371 1.00 98.50 97 HIS A C 1
ATOM 772 O O . HIS A 1 97 ? 26.794 12.895 -4.948 1.00 98.50 97 HIS A O 1
ATOM 778 N N . CYS A 1 98 ? 24.669 12.331 -4.537 1.00 97.88 98 CYS A N 1
ATOM 779 C CA . CYS A 1 98 ? 24.787 12.435 -3.073 1.00 97.88 98 CYS A CA 1
ATOM 780 C C . CYS A 1 98 ? 24.795 11.091 -2.328 1.00 97.88 98 CYS A C 1
ATOM 782 O O . CYS A 1 98 ? 24.962 11.089 -1.113 1.00 97.88 98 CYS A O 1
ATOM 784 N N . ARG A 1 99 ? 24.660 9.957 -3.035 1.00 97.31 99 ARG A N 1
ATOM 785 C CA . ARG A 1 99 ? 24.603 8.581 -2.487 1.00 97.31 99 ARG A CA 1
ATOM 786 C C . ARG A 1 99 ? 23.367 8.247 -1.643 1.00 97.31 99 ARG A C 1
ATOM 788 O O . ARG A 1 99 ? 23.257 7.121 -1.161 1.00 97.31 99 ARG A O 1
ATOM 795 N N . GLU A 1 100 ? 22.427 9.180 -1.526 1.00 98.50 100 GLU A N 1
ATOM 796 C CA . GLU A 1 100 ? 21.127 8.930 -0.905 1.00 98.50 100 GLU A CA 1
ATOM 797 C C . GLU A 1 100 ? 20.279 7.971 -1.741 1.00 98.50 100 GLU A C 1
ATOM 799 O O . GLU A 1 100 ? 20.430 7.864 -2.968 1.00 98.50 100 GLU A O 1
ATOM 804 N N . ARG A 1 101 ? 19.369 7.273 -1.061 1.00 98.56 101 ARG A N 1
ATOM 805 C CA . ARG A 1 101 ? 18.453 6.309 -1.671 1.00 98.56 101 ARG A CA 1
ATOM 806 C C . ARG A 1 101 ? 17.072 6.378 -1.043 1.00 98.56 101 ARG A C 1
ATOM 808 O O . ARG A 1 101 ? 16.928 6.774 0.108 1.00 98.56 101 ARG A O 1
ATOM 815 N N . TYR A 1 102 ? 16.080 5.921 -1.792 1.00 98.62 102 TYR A N 1
ATOM 816 C CA . TYR A 1 102 ? 14.698 5.820 -1.337 1.00 98.62 102 TYR A CA 1
ATOM 817 C C . TYR A 1 102 ? 14.151 4.424 -1.603 1.00 98.62 102 TYR A C 1
ATOM 819 O O . TYR A 1 102 ? 14.543 3.771 -2.573 1.00 98.62 102 TYR A O 1
ATOM 827 N N . TYR A 1 103 ? 13.215 4.010 -0.756 1.00 98.38 103 TYR A N 1
ATOM 828 C CA . TYR A 1 103 ? 12.463 2.765 -0.864 1.00 98.38 103 TYR A CA 1
ATOM 829 C C . TYR A 1 103 ? 10.967 3.074 -1.010 1.00 98.38 103 TYR A C 1
ATOM 831 O O . TYR A 1 103 ? 10.527 4.127 -0.538 1.00 98.38 103 TYR A O 1
ATOM 839 N N . PRO A 1 104 ? 10.174 2.177 -1.626 1.00 96.50 104 PRO A N 1
ATOM 840 C CA . PRO A 1 104 ? 8.723 2.267 -1.611 1.00 96.50 104 PRO A CA 1
ATOM 841 C C . PRO A 1 104 ? 8.215 2.404 -0.177 1.00 96.50 104 PRO A C 1
ATOM 843 O O . PRO A 1 104 ? 8.546 1.601 0.696 1.00 96.50 104 PRO A O 1
ATOM 846 N N . GLN A 1 105 ? 7.423 3.440 0.069 1.00 95.38 105 GLN A N 1
ATOM 847 C CA . GLN A 1 105 ? 6.894 3.718 1.393 1.00 95.38 105 GLN A CA 1
ATOM 848 C C . GLN A 1 105 ? 5.641 2.876 1.636 1.00 95.38 105 GLN A C 1
ATOM 850 O O . GLN A 1 105 ? 4.720 2.873 0.827 1.00 95.38 105 GLN A O 1
ATOM 855 N N . ILE A 1 106 ? 5.584 2.214 2.789 1.00 95.44 106 ILE A N 1
ATOM 856 C CA . ILE A 1 106 ? 4.374 1.568 3.298 1.00 95.44 106 ILE A CA 1
ATOM 857 C C . ILE A 1 106 ? 3.900 2.384 4.494 1.00 95.44 106 ILE A C 1
ATOM 859 O O . ILE A 1 106 ? 4.657 2.576 5.443 1.00 95.44 106 ILE A O 1
ATOM 863 N N . ALA A 1 107 ? 2.663 2.874 4.448 1.00 96.00 107 ALA A N 1
ATOM 864 C CA . ALA A 1 107 ? 2.043 3.606 5.548 1.00 96.00 107 ALA A CA 1
ATOM 865 C C . ALA A 1 107 ? 1.267 2.632 6.456 1.00 96.00 107 ALA A C 1
ATOM 867 O O . ALA A 1 107 ? 0.238 2.100 6.018 1.00 96.00 107 ALA A O 1
ATOM 868 N N . PRO A 1 108 ? 1.718 2.364 7.696 1.00 97.00 108 PRO A N 1
ATOM 869 C CA . PRO A 1 108 ? 0.958 1.540 8.626 1.00 97.00 108 PRO A CA 1
ATOM 870 C C . PRO A 1 108 ? -0.373 2.217 8.953 1.00 97.00 108 PRO A C 1
ATOM 872 O O . PRO A 1 108 ? -0.435 3.423 9.201 1.00 97.00 108 PRO A O 1
ATOM 875 N N . CYS A 1 109 ? -1.445 1.438 8.925 1.00 97.38 109 CYS A N 1
ATOM 876 C CA . CYS A 1 109 ? -2.799 1.913 9.151 1.00 97.38 109 CYS A CA 1
ATOM 877 C C . CYS A 1 109 ? -3.518 0.904 10.046 1.00 97.38 109 CYS A C 1
ATOM 879 O O . CYS A 1 109 ? -3.428 -0.308 9.825 1.00 97.38 109 CYS A O 1
ATOM 881 N N . ILE A 1 110 ? -4.195 1.377 11.082 1.00 97.62 110 ILE A N 1
ATOM 882 C CA . ILE A 1 110 ? -5.010 0.530 11.950 1.00 97.62 110 ILE A CA 1
ATOM 883 C C . ILE A 1 110 ? -6.433 0.466 11.405 1.00 97.62 110 ILE A C 1
ATOM 885 O O . ILE A 1 110 ? -6.907 1.383 10.738 1.00 97.62 110 ILE A O 1
ATOM 889 N N . ILE A 1 111 ? -7.122 -0.635 11.680 1.00 97.31 111 ILE A N 1
ATOM 890 C CA . ILE A 1 111 ? -8.568 -0.767 11.486 1.00 97.31 111 ILE A CA 1
ATOM 891 C C . ILE A 1 111 ? -9.131 -1.569 12.651 1.00 97.31 111 ILE A C 1
ATOM 893 O O . ILE A 1 111 ? -8.591 -2.625 12.986 1.00 97.31 111 ILE A O 1
ATOM 897 N N . VAL A 1 112 ? -10.175 -1.075 13.315 1.00 97.50 112 VAL A N 1
ATOM 898 C CA . VAL A 1 112 ? -10.608 -1.632 14.604 1.00 97.50 112 VAL A CA 1
ATOM 899 C C . VAL A 1 112 ? -12.112 -1.860 14.692 1.00 97.50 112 VAL A C 1
ATOM 901 O O . VAL A 1 112 ? -12.920 -0.940 14.617 1.00 97.50 112 VAL A O 1
ATOM 904 N N . ALA A 1 113 ? -12.494 -3.114 14.942 1.00 96.88 113 ALA A N 1
ATOM 905 C CA . ALA A 1 113 ? -13.865 -3.484 15.271 1.00 96.88 113 ALA A CA 1
ATOM 906 C C . ALA A 1 113 ? -14.098 -3.394 16.788 1.00 96.88 113 ALA A C 1
ATOM 908 O O . ALA A 1 113 ? -13.498 -4.148 17.565 1.00 96.88 113 ALA A O 1
ATOM 909 N N . ILE A 1 114 ? -14.998 -2.506 17.214 1.00 95.25 114 ILE A N 1
ATOM 910 C CA . ILE A 1 114 ? -15.351 -2.321 18.628 1.00 95.25 114 ILE A CA 1
ATOM 911 C C . ILE A 1 114 ? -16.725 -2.923 18.885 1.00 95.25 114 ILE A C 1
ATOM 913 O O . ILE A 1 114 ? -17.741 -2.396 18.440 1.00 95.25 114 ILE A O 1
ATOM 917 N N . ARG A 1 115 ? -16.754 -4.019 19.636 1.00 93.25 115 ARG A N 1
ATOM 918 C CA . ARG A 1 115 ? -17.977 -4.683 20.081 1.00 93.25 115 ARG A CA 1
ATOM 919 C C . ARG A 1 115 ? -18.329 -4.274 21.504 1.00 93.25 115 ARG A C 1
ATOM 921 O O . ARG A 1 115 ? -17.444 -4.172 22.355 1.00 93.25 115 ARG A O 1
ATOM 928 N N . ARG A 1 116 ? -19.619 -4.094 21.765 1.00 91.06 116 ARG A N 1
ATOM 929 C CA . ARG A 1 116 ? -20.202 -3.951 23.098 1.00 91.06 116 ARG A CA 1
ATOM 930 C C . ARG A 1 116 ? -21.371 -4.916 23.203 1.00 91.06 116 ARG A C 1
ATOM 932 O O . ARG A 1 116 ? -22.393 -4.685 22.565 1.00 91.06 116 ARG A O 1
ATOM 939 N N . ASP A 1 117 ? -21.187 -5.985 23.972 1.00 89.31 117 ASP A N 1
ATOM 940 C CA . ASP A 1 117 ? -22.159 -7.076 24.080 1.00 89.31 117 ASP A CA 1
ATOM 941 C C . ASP A 1 117 ? -22.555 -7.591 22.668 1.00 89.31 117 ASP A C 1
ATOM 943 O O . ASP A 1 117 ? -21.682 -8.019 21.897 1.00 89.31 117 ASP A O 1
ATOM 947 N N . ASP A 1 118 ? -23.830 -7.471 22.289 1.00 91.94 118 ASP A N 1
ATOM 948 C CA . ASP A 1 118 ? -24.364 -7.885 20.980 1.00 91.94 118 ASP A CA 1
ATOM 949 C C . ASP A 1 118 ? -24.308 -6.788 19.900 1.00 91.94 118 ASP A C 1
ATOM 951 O O . ASP A 1 118 ? -24.779 -6.978 18.780 1.00 91.94 118 ASP A O 1
ATOM 955 N N . SER A 1 119 ? -23.720 -5.631 20.208 1.00 92.56 119 SER A N 1
ATOM 956 C CA . SER A 1 119 ? -23.605 -4.487 19.294 1.00 92.56 119 SER A CA 1
ATOM 957 C C . SER A 1 119 ? -22.171 -4.278 18.799 1.00 92.56 119 SER A C 1
ATOM 959 O O . SER A 1 119 ? -21.200 -4.613 19.480 1.00 92.56 119 SER A O 1
ATOM 961 N N . ILE A 1 120 ? -22.025 -3.673 17.618 1.00 94.81 120 ILE A N 1
ATOM 962 C CA . ILE A 1 120 ? -20.742 -3.229 17.053 1.00 94.81 120 ILE A CA 1
ATOM 963 C C . ILE A 1 120 ? -20.823 -1.748 16.680 1.00 94.81 120 ILE A C 1
ATOM 965 O O . ILE A 1 120 ? -21.827 -1.297 16.131 1.00 94.81 120 ILE A O 1
ATOM 969 N N . LEU A 1 121 ? -19.771 -0.992 16.993 1.00 93.81 121 LEU A N 1
ATOM 970 C CA . LEU A 1 121 ? -19.646 0.399 16.577 1.00 93.81 121 LEU A CA 1
ATOM 971 C C . LEU A 1 121 ? -19.319 0.459 15.086 1.00 93.81 121 LEU A C 1
ATOM 973 O O . LEU A 1 121 ? -18.314 -0.101 14.646 1.00 93.81 121 LEU A O 1
ATOM 977 N N . LEU A 1 122 ? -20.144 1.188 14.344 1.00 94.00 122 LEU A N 1
ATOM 978 C CA . LEU A 1 122 ? -19.895 1.549 12.958 1.00 94.00 122 LEU A CA 1
ATOM 979 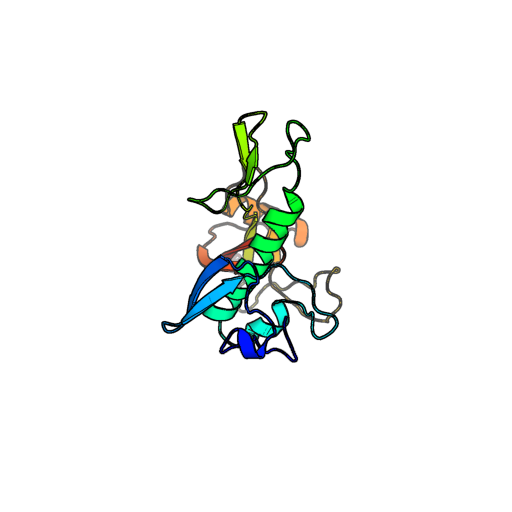C C . LEU A 1 122 ? -20.024 3.065 12.820 1.00 94.00 122 LEU A C 1
ATOM 981 O O . LEU A 1 122 ? -20.910 3.672 13.423 1.00 94.00 122 LEU A O 1
ATOM 985 N N . ALA A 1 123 ? -19.162 3.658 12.007 1.00 89.19 123 ALA A N 1
ATOM 986 C CA . ALA A 1 123 ? -19.220 5.059 11.633 1.00 89.19 123 ALA A CA 1
ATOM 987 C C . ALA A 1 123 ? -19.440 5.200 10.128 1.00 89.19 123 ALA A C 1
ATOM 989 O O . ALA A 1 123 ? -19.125 4.315 9.328 1.00 89.19 123 ALA A O 1
ATOM 990 N N . GLN A 1 124 ? -19.985 6.346 9.741 1.00 84.69 124 GLN A N 1
ATOM 991 C CA . GLN A 1 124 ? -20.098 6.748 8.351 1.00 84.69 124 GLN A CA 1
ATOM 992 C C . GLN A 1 124 ? -19.108 7.886 8.104 1.00 84.69 124 GLN A C 1
ATOM 994 O O . GLN A 1 124 ? -19.315 9.009 8.562 1.00 84.69 124 GLN A O 1
ATOM 999 N N . HIS A 1 125 ? -18.021 7.606 7.383 1.00 73.88 125 HIS A N 1
ATOM 1000 C CA . HIS A 1 125 ? -17.038 8.642 7.075 1.00 73.88 125 HIS A CA 1
ATOM 1001 C C . HIS A 1 125 ? -17.634 9.681 6.119 1.00 73.88 125 HIS A C 1
ATOM 1003 O O . HIS A 1 125 ? -18.086 9.362 5.018 1.00 73.88 125 HIS A O 1
ATOM 1009 N N . THR A 1 126 ? -17.536 10.959 6.487 1.00 70.88 126 THR A N 1
ATOM 1010 C CA . THR A 1 126 ? -17.984 12.103 5.670 1.00 70.88 126 THR A CA 1
ATOM 1011 C C . THR A 1 126 ? -17.336 12.148 4.281 1.00 70.88 126 THR A C 1
ATOM 1013 O O . THR A 1 126 ? -17.939 12.659 3.335 1.00 70.88 126 THR A O 1
ATOM 1016 N N . ARG A 1 127 ? -16.130 11.577 4.142 1.00 64.44 127 ARG A N 1
ATOM 1017 C CA . ARG A 1 127 ? -15.348 11.502 2.896 1.00 64.44 127 ARG A CA 1
ATOM 1018 C C . ARG A 1 127 ? -15.938 10.541 1.853 1.00 64.44 127 ARG A C 1
ATOM 1020 O O . ARG A 1 127 ? -15.697 10.726 0.662 1.00 64.44 127 ARG A O 1
ATOM 1027 N N . HIS A 1 128 ? -16.727 9.552 2.275 1.00 60.03 128 HIS A N 1
ATOM 1028 C CA . HIS A 1 128 ? -17.362 8.566 1.401 1.00 60.03 128 HIS A CA 1
ATOM 1029 C C . HIS A 1 128 ? -18.880 8.591 1.621 1.00 60.03 128 HIS A C 1
ATOM 1031 O O . HIS A 1 128 ? -19.431 7.830 2.405 1.00 60.03 128 HIS A O 1
ATOM 1037 N N . ARG A 1 129 ? -19.584 9.480 0.905 1.00 58.00 129 ARG A N 1
ATOM 1038 C CA . ARG A 1 129 ? -21.057 9.617 0.946 1.00 58.00 129 ARG A CA 1
ATOM 1039 C C . ARG A 1 129 ? -21.801 8.477 0.225 1.00 58.00 129 ARG A C 1
ATOM 1041 O O . ARG A 1 129 ? -22.797 8.711 -0.448 1.00 58.00 129 ARG A O 1
ATOM 1048 N N . ASN A 1 130 ? -21.313 7.246 0.326 1.00 70.81 130 ASN A N 1
ATOM 1049 C CA . ASN A 1 130 ? -21.895 6.073 -0.333 1.00 70.81 130 ASN A CA 1
ATOM 1050 C C . ASN A 1 130 ? -22.912 5.321 0.547 1.00 70.81 130 ASN A C 1
ATOM 1052 O O . ASN A 1 130 ? -23.353 4.244 0.166 1.00 70.81 130 ASN A O 1
ATOM 1056 N N . GLY A 1 131 ? -23.280 5.851 1.720 1.00 76.00 131 GLY A N 1
ATOM 1057 C CA . GLY A 1 131 ? -24.245 5.193 2.611 1.00 76.00 131 GLY A CA 1
ATOM 1058 C C . GLY A 1 131 ? -23.662 4.051 3.452 1.00 76.00 131 GLY A C 1
ATOM 1059 O O . GLY A 1 131 ? -24.367 3.505 4.299 1.00 76.00 131 GLY A O 1
ATOM 1060 N N . VAL A 1 132 ? -22.386 3.698 3.258 1.00 84.69 132 VAL A N 1
ATOM 1061 C CA . VAL A 1 132 ? -21.764 2.545 3.918 1.00 84.69 132 VAL A CA 1
ATOM 1062 C C . VAL A 1 132 ? -21.349 2.906 5.341 1.00 84.69 132 VAL A C 1
ATOM 1064 O O . VAL A 1 132 ? -20.657 3.897 5.571 1.00 84.69 132 VAL A O 1
ATOM 1067 N N . HIS A 1 133 ? -21.762 2.070 6.288 1.00 88.62 133 HIS A N 1
ATOM 1068 C CA . HIS A 1 133 ? -21.294 2.106 7.667 1.00 88.62 133 HIS A CA 1
ATOM 1069 C C . HIS A 1 133 ? -20.120 1.134 7.801 1.00 88.62 133 HIS A C 1
ATOM 1071 O O . HIS A 1 133 ? -20.245 -0.036 7.441 1.00 88.62 133 HIS A O 1
ATOM 1077 N N . THR A 1 134 ? -18.983 1.616 8.294 1.00 91.94 134 THR A N 1
ATOM 1078 C CA . THR A 1 134 ? -17.745 0.837 8.425 1.00 91.94 134 THR A CA 1
ATOM 1079 C C . THR A 1 134 ? -17.157 0.986 9.824 1.00 91.94 134 THR A C 1
ATOM 1081 O O . THR A 1 134 ? -17.516 1.884 10.580 1.00 91.94 134 THR A O 1
ATOM 1084 N N . VAL A 1 135 ? -16.261 0.075 10.183 1.00 94.94 135 VAL A N 1
ATOM 1085 C CA . VAL A 1 135 ? -15.413 0.205 11.372 1.00 94.94 135 VAL A CA 1
ATOM 1086 C C . VAL A 1 135 ? -14.419 1.365 11.218 1.00 94.94 135 VAL A C 1
ATOM 1088 O O . VAL A 1 135 ? -14.147 1.790 10.094 1.00 94.94 135 VAL A O 1
ATOM 1091 N N . LEU A 1 136 ? -13.872 1.845 12.338 1.00 94.94 136 LEU A N 1
ATOM 1092 C CA . LEU A 1 136 ? -12.928 2.970 12.369 1.00 94.94 136 LEU A CA 1
ATOM 1093 C C . LEU A 1 136 ? -11.544 2.536 11.868 1.00 94.94 136 LEU A C 1
ATOM 1095 O O . LEU A 1 136 ? -11.110 1.407 12.135 1.00 94.94 136 LEU A O 1
ATOM 1099 N N . ALA A 1 137 ? -10.847 3.429 11.169 1.00 95.00 137 ALA A N 1
ATOM 1100 C CA . ALA A 1 137 ? -9.509 3.194 10.636 1.00 95.00 137 ALA A CA 1
ATOM 1101 C C . ALA A 1 137 ? -8.711 4.499 10.548 1.00 95.00 137 ALA A C 1
ATOM 1103 O O . ALA A 1 137 ? -9.282 5.535 10.229 1.00 95.00 137 ALA A O 1
ATOM 1104 N N . GLY A 1 138 ? -7.395 4.420 10.755 1.00 94.81 138 GLY A N 1
ATOM 1105 C CA . GLY A 1 138 ? -6.527 5.595 10.831 1.00 94.81 138 GLY A CA 1
ATOM 1106 C C . GLY A 1 138 ? -5.054 5.280 10.614 1.00 94.81 138 GLY A C 1
ATOM 1107 O O . GLY A 1 138 ? -4.602 4.154 10.837 1.00 94.81 138 GLY A O 1
ATOM 1108 N N . PHE A 1 139 ? -4.288 6.272 10.164 1.00 97.00 139 PHE A N 1
ATOM 1109 C CA . PHE A 1 139 ? -2.843 6.118 10.008 1.00 97.00 139 PHE A CA 1
ATOM 1110 C C . PHE A 1 139 ? -2.142 6.090 11.367 1.00 97.00 139 PHE A C 1
ATOM 1112 O O . PHE A 1 139 ? -2.532 6.786 12.303 1.00 97.00 139 PHE A O 1
ATOM 1119 N N . VAL A 1 140 ? -1.081 5.291 11.452 1.00 98.00 140 VAL A N 1
ATOM 1120 C CA . VAL A 1 140 ? -0.174 5.293 12.604 1.00 98.00 140 VAL A CA 1
ATOM 1121 C C . VAL A 1 140 ? 0.755 6.496 12.486 1.00 98.00 140 VAL A C 1
ATOM 1123 O O . VAL A 1 140 ? 1.345 6.714 11.422 1.00 98.00 140 VAL A O 1
ATOM 1126 N N . GLU A 1 141 ? 0.904 7.263 13.563 1.00 98.06 141 GLU A N 1
ATOM 1127 C CA . GLU A 1 141 ? 1.796 8.419 13.585 1.00 98.06 141 GLU A CA 1
ATOM 1128 C C . GLU A 1 141 ? 3.224 8.054 14.008 1.00 98.06 141 GLU A C 1
ATOM 1130 O O . GLU A 1 141 ? 3.526 6.974 14.525 1.00 98.06 141 GLU A O 1
ATOM 1135 N N . VAL A 1 142 ? 4.150 8.980 13.755 1.00 97.50 142 VAL A N 1
ATOM 1136 C CA . VAL A 1 142 ? 5.563 8.807 14.091 1.00 97.50 142 VAL A CA 1
ATOM 1137 C C . VAL A 1 142 ? 5.724 8.692 15.605 1.00 97.50 142 VAL A C 1
ATOM 1139 O O . VAL A 1 142 ? 5.370 9.601 16.348 1.00 97.50 142 VAL A O 1
ATOM 1142 N N . GLY A 1 143 ? 6.330 7.592 16.050 1.00 97.00 143 GLY A N 1
ATOM 1143 C CA . GLY A 1 143 ? 6.573 7.326 17.468 1.00 97.00 143 GLY A CA 1
ATOM 1144 C C . GLY A 1 143 ? 5.433 6.599 18.182 1.00 97.00 143 GLY A C 1
ATOM 1145 O O . GLY A 1 143 ? 5.576 6.316 19.370 1.00 97.00 143 GLY A O 1
ATOM 1146 N N . GLU A 1 144 ? 4.347 6.254 17.483 1.00 97.81 144 GLU A N 1
ATOM 1147 C CA . GLU A 1 144 ? 3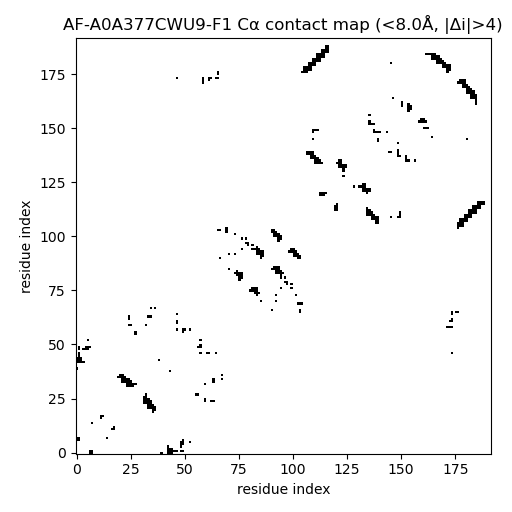.252 5.461 18.043 1.00 97.81 144 GLU A CA 1
ATOM 1148 C C . GLU A 1 144 ? 3.467 3.951 17.869 1.00 97.81 144 GLU A C 1
ATOM 1150 O O . GLU A 1 144 ? 3.970 3.475 16.846 1.00 97.81 144 GLU A O 1
ATOM 1155 N N . THR A 1 145 ? 3.005 3.169 18.847 1.00 98.06 145 THR A N 1
ATOM 1156 C CA . THR A 1 145 ? 2.673 1.755 18.632 1.00 98.06 145 THR A CA 1
ATOM 1157 C C . THR A 1 145 ? 1.312 1.625 17.943 1.00 98.06 145 THR A C 1
ATOM 1159 O O . THR A 1 145 ? 0.496 2.549 17.954 1.00 98.06 145 THR A O 1
ATOM 1162 N N . LEU A 1 146 ? 1.014 0.449 17.380 1.00 97.94 146 LEU A N 1
ATOM 1163 C CA . LEU A 1 146 ? -0.296 0.184 16.772 1.00 97.94 146 LEU A CA 1
ATOM 1164 C C . LEU A 1 146 ? -1.438 0.348 17.788 1.00 97.94 146 LEU A C 1
ATOM 1166 O O . LEU A 1 146 ? -2.499 0.870 17.461 1.00 97.94 146 LEU A O 1
ATOM 1170 N N . GLU A 1 147 ? -1.222 -0.063 19.037 1.00 97.38 147 GLU A N 1
ATOM 1171 C CA . GLU A 1 147 ? -2.202 0.058 20.118 1.00 97.38 147 GLU A CA 1
ATOM 1172 C C . GLU A 1 147 ? -2.467 1.517 20.496 1.00 97.38 147 GLU A C 1
ATOM 1174 O O . GLU A 1 147 ? -3.612 1.868 20.788 1.00 97.38 147 GLU A O 1
ATOM 1179 N N . GLN A 1 148 ? -1.428 2.358 20.483 1.00 97.50 148 GLN A N 1
ATOM 1180 C CA . GLN A 1 148 ? -1.564 3.797 20.709 1.00 97.50 148 GLN A CA 1
ATOM 1181 C C . GLN A 1 148 ? -2.366 4.445 19.582 1.00 97.50 148 GLN A C 1
ATOM 1183 O O . GLN A 1 148 ? -3.335 5.142 19.879 1.00 97.50 148 GLN A O 1
ATOM 1188 N N . ALA A 1 149 ? -2.049 4.123 18.324 1.00 97.88 149 ALA A N 1
ATOM 1189 C CA . ALA A 1 149 ? -2.796 4.613 17.168 1.00 97.88 149 ALA A CA 1
ATOM 1190 C C . ALA A 1 149 ? -4.275 4.197 17.226 1.00 97.88 149 ALA A C 1
ATOM 1192 O O . ALA A 1 149 ? -5.158 5.026 17.033 1.00 97.88 149 ALA A O 1
ATOM 1193 N N . VAL A 1 150 ? -4.576 2.939 17.585 1.00 97.50 150 VAL A N 1
ATOM 1194 C CA . VAL A 1 150 ? -5.968 2.499 17.794 1.00 97.50 150 VAL A CA 1
ATOM 1195 C C . VAL A 1 150 ? -6.642 3.306 18.906 1.00 97.50 150 VAL A C 1
ATOM 1197 O O . VAL A 1 150 ? -7.782 3.734 18.748 1.00 97.50 150 VAL A O 1
ATOM 1200 N N . ALA A 1 151 ? -5.981 3.501 20.049 1.00 96.19 151 ALA A N 1
ATOM 1201 C CA . ALA A 1 151 ? -6.568 4.241 21.163 1.00 96.19 151 ALA A CA 1
ATOM 1202 C C . ALA A 1 151 ? -6.823 5.719 20.817 1.00 96.19 151 ALA A C 1
ATOM 1204 O O . ALA A 1 151 ? -7.867 6.248 21.208 1.00 96.19 151 ALA A O 1
ATOM 1205 N N . ARG A 1 152 ? -5.899 6.359 20.086 1.00 97.38 152 ARG A N 1
ATOM 1206 C CA . ARG A 1 152 ? -6.024 7.736 19.596 1.00 97.38 152 ARG A CA 1
ATOM 1207 C C . ARG A 1 152 ? -7.173 7.860 18.601 1.00 97.38 152 ARG A C 1
ATOM 1209 O O . ARG A 1 152 ? -8.099 8.619 18.866 1.00 97.38 152 ARG A 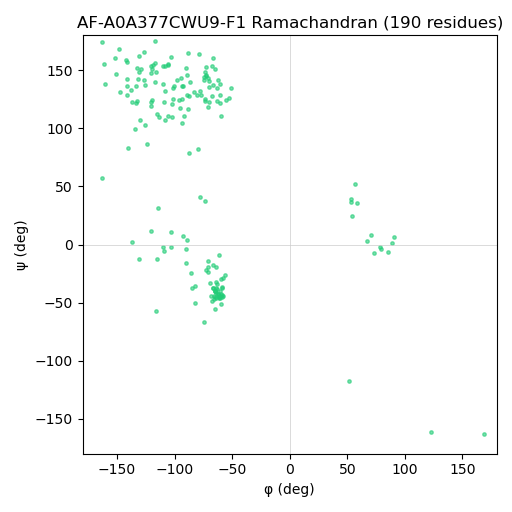O 1
ATOM 1216 N N . GLU A 1 153 ? -7.170 7.063 17.535 1.00 96.62 153 GLU A N 1
ATOM 1217 C CA . GLU A 1 153 ? -8.165 7.174 16.461 1.00 96.62 153 GLU A CA 1
ATOM 1218 C C . GLU A 1 153 ? -9.594 6.964 16.983 1.00 96.62 153 GLU A C 1
ATOM 1220 O O . GLU A 1 153 ? -10.516 7.715 16.674 1.00 96.62 153 GLU A O 1
ATOM 1225 N N . VAL A 1 154 ? -9.785 5.971 17.859 1.00 95.12 154 VAL A N 1
ATOM 1226 C CA . VAL A 1 154 ? -11.096 5.700 18.462 1.00 95.12 154 VAL A CA 1
ATOM 1227 C C . VAL A 1 154 ? -11.550 6.856 19.353 1.00 95.12 154 VAL A C 1
ATOM 1229 O O . VAL A 1 154 ? -12.734 7.204 19.351 1.00 95.12 154 VAL A O 1
ATOM 1232 N N . MET A 1 155 ? -10.633 7.451 20.119 1.00 95.50 155 MET A N 1
ATOM 1233 C CA . MET A 1 155 ? -10.935 8.614 20.950 1.00 95.50 155 MET A CA 1
ATOM 1234 C C . MET A 1 155 ? -11.328 9.820 20.092 1.00 95.50 155 MET A C 1
ATOM 1236 O O . MET A 1 155 ? -12.331 10.463 20.390 1.00 95.50 155 MET A O 1
ATOM 1240 N N . GLU A 1 156 ? -10.580 10.109 19.031 1.00 94.88 156 GLU A N 1
ATOM 1241 C CA . GLU A 1 156 ? -10.820 11.258 18.154 1.00 94.88 156 GLU A CA 1
ATOM 1242 C C . GLU A 1 156 ? -12.145 11.147 17.391 1.00 94.88 156 GLU A C 1
ATOM 1244 O 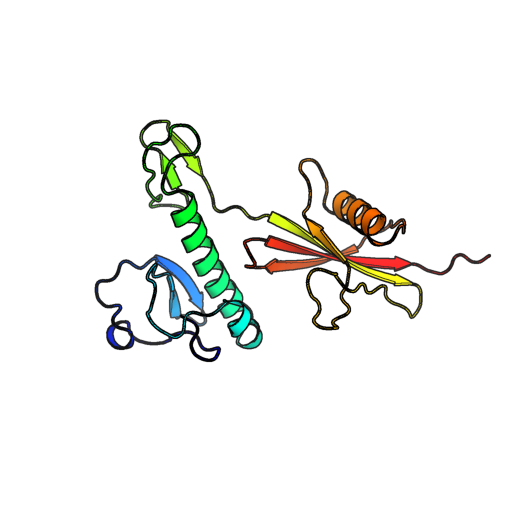O . GLU A 1 156 ? -12.910 12.112 17.350 1.00 94.88 156 GLU A O 1
ATOM 1249 N N . GLU A 1 157 ? -12.461 9.971 16.841 1.00 93.06 157 GLU A N 1
ATOM 1250 C CA . GLU A 1 157 ? -13.656 9.800 16.005 1.00 93.06 157 GLU A CA 1
ATOM 1251 C C . GLU A 1 157 ? -14.936 9.492 16.798 1.00 93.06 157 GLU A C 1
ATOM 1253 O O . GLU A 1 157 ? -16.038 9.753 16.312 1.00 93.06 157 GLU A O 1
ATOM 1258 N N . SER A 1 158 ? -14.826 8.928 18.008 1.00 91.19 158 SER A N 1
ATOM 1259 C CA . SER A 1 158 ? -16.000 8.470 18.775 1.00 91.19 158 SER A CA 1
ATOM 1260 C C . SER A 1 158 ? -16.057 8.923 20.235 1.00 91.19 158 SER A C 1
ATOM 1262 O O . SER A 1 158 ? -17.091 8.753 20.883 1.00 91.19 158 SER A O 1
ATOM 1264 N N . GLY A 1 159 ? -14.973 9.472 20.790 1.00 92.81 159 GLY A N 1
ATOM 1265 C CA . GLY A 1 159 ? -14.881 9.838 22.209 1.00 92.81 159 GLY A CA 1
ATOM 1266 C C . GLY A 1 159 ? -14.801 8.647 23.176 1.00 92.81 159 GLY A C 1
ATOM 1267 O O . GLY A 1 159 ? -14.889 8.827 24.393 1.00 92.81 159 GLY A O 1
ATOM 1268 N N . ILE A 1 160 ? -14.652 7.417 22.671 1.00 91.06 160 ILE A N 1
ATOM 1269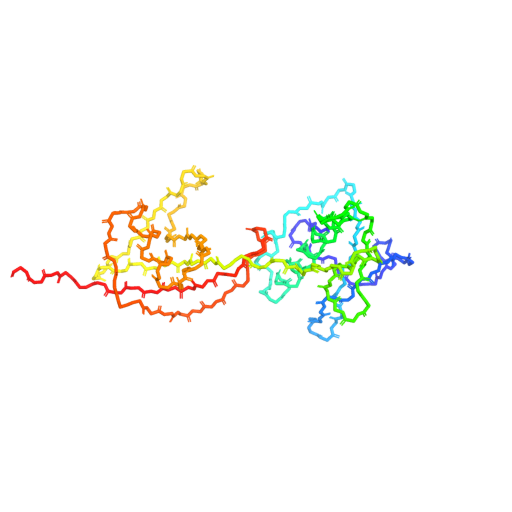 C CA . ILE A 1 160 ? -14.650 6.191 23.483 1.00 91.06 160 ILE A CA 1
ATOM 1270 C C . ILE A 1 160 ? -13.216 5.810 23.871 1.00 91.06 160 ILE A C 1
ATOM 1272 O O . ILE A 1 160 ? -12.305 5.802 23.051 1.00 91.06 160 ILE A O 1
ATOM 1276 N N . LYS A 1 161 ? -13.008 5.416 25.135 1.00 91.44 161 LYS A N 1
ATOM 1277 C CA . LYS A 1 161 ? -11.736 4.827 25.589 1.00 91.44 161 LYS A CA 1
ATOM 1278 C C . LYS A 1 161 ? -11.730 3.318 25.373 1.00 91.44 161 LYS A C 1
ATOM 1280 O O . LYS A 1 161 ? -12.608 2.614 25.872 1.00 91.44 161 LYS A O 1
ATOM 1285 N N . VAL A 1 162 ? -10.690 2.809 24.718 1.00 89.44 162 VAL A N 1
ATOM 1286 C CA . VAL A 1 162 ? -10.470 1.371 24.504 1.00 89.44 162 VAL A CA 1
ATOM 1287 C C . VAL A 1 162 ? -9.195 0.885 25.199 1.00 89.44 162 VAL A C 1
ATOM 1289 O O . VAL A 1 162 ? -8.234 1.625 25.366 1.00 89.44 162 VAL A O 1
ATOM 1292 N N . LYS A 1 163 ? -9.208 -0.375 25.646 1.00 83.75 163 LYS A N 1
ATOM 1293 C CA . LYS A 1 163 ? -8.080 -1.111 26.254 1.00 83.75 163 LYS A CA 1
ATOM 1294 C C . LYS A 1 163 ? -8.204 -2.594 25.910 1.00 83.75 163 LYS A C 1
ATOM 1296 O O . LYS A 1 163 ? -9.284 -2.994 25.504 1.00 83.75 163 LYS A O 1
ATOM 1301 N N . ASN A 1 164 ? -7.189 -3.428 26.143 1.00 86.62 164 ASN A N 1
ATOM 1302 C CA . ASN A 1 164 ? -7.235 -4.876 25.850 1.00 86.62 164 ASN A CA 1
ATOM 1303 C C . ASN A 1 164 ? -7.562 -5.159 24.372 1.00 86.62 164 ASN A C 1
ATOM 1305 O O . ASN A 1 164 ? -8.527 -5.859 24.047 1.00 86.62 164 ASN A O 1
ATOM 1309 N N . LEU A 1 165 ? -6.793 -4.531 23.486 1.00 93.56 165 LEU A N 1
ATOM 1310 C CA . LEU A 1 165 ? -6.881 -4.725 22.045 1.00 93.56 165 LEU A CA 1
ATOM 1311 C C . LEU A 1 165 ? -6.347 -6.107 21.670 1.00 93.56 165 LEU A C 1
ATOM 1313 O O . LEU A 1 165 ? -5.375 -6.585 22.254 1.00 93.56 165 LEU A O 1
ATOM 1317 N N . ARG A 1 166 ? -6.976 -6.741 20.680 1.00 96.31 166 ARG A N 1
ATOM 1318 C CA . ARG A 1 166 ? -6.512 -8.008 20.115 1.00 96.31 166 ARG A CA 1
ATOM 1319 C C . ARG A 1 166 ? -6.246 -7.829 18.629 1.00 96.31 166 ARG A C 1
ATOM 1321 O O . ARG A 1 166 ? -7.177 -7.526 17.887 1.00 96.31 166 ARG A O 1
ATOM 1328 N N . TYR A 1 167 ? -5.007 -8.052 18.208 1.00 97.75 167 TYR A N 1
ATOM 1329 C CA . TYR A 1 167 ? -4.666 -8.173 16.793 1.00 97.75 167 TYR A CA 1
ATOM 1330 C C . TYR A 1 167 ? -5.388 -9.377 16.166 1.00 97.75 167 TYR A C 1
ATOM 1332 O O . TYR A 1 167 ? -5.536 -10.426 16.802 1.00 97.75 167 TYR A O 1
ATOM 1340 N N . VAL A 1 168 ? -5.849 -9.224 14.927 1.00 97.75 168 VAL A N 1
ATOM 1341 C CA . VAL A 1 168 ? -6.584 -10.254 14.181 1.00 97.75 168 VAL A CA 1
ATOM 1342 C C . VAL A 1 168 ? -5.808 -10.689 12.943 1.00 97.75 168 VAL A C 1
ATOM 1344 O O . VAL A 1 168 ? -5.539 -11.875 12.784 1.00 97.75 168 VAL A O 1
ATOM 1347 N N . THR A 1 169 ? -5.473 -9.749 12.060 1.00 97.50 169 THR A N 1
ATOM 1348 C CA . THR A 1 169 ? -4.801 -10.019 10.782 1.00 97.50 169 THR A CA 1
ATOM 1349 C C . THR A 1 169 ? -4.194 -8.735 10.212 1.00 97.50 169 THR A C 1
ATOM 1351 O O . THR A 1 169 ? -4.425 -7.646 10.743 1.00 97.50 169 THR A O 1
ATOM 1354 N N . SER A 1 170 ? -3.447 -8.844 9.117 1.00 96.50 170 SER A N 1
ATOM 1355 C CA . SER A 1 170 ? -2.973 -7.708 8.335 1.00 96.50 170 SER A CA 1
ATOM 1356 C C . SER A 1 170 ? -3.214 -7.929 6.845 1.00 96.50 170 SER A C 1
ATOM 1358 O O . SER A 1 170 ? -3.287 -9.064 6.371 1.00 96.50 170 SER A O 1
ATOM 1360 N N . GLN A 1 171 ? -3.378 -6.836 6.102 1.00 92.94 171 GLN A N 1
ATOM 1361 C CA . GLN A 1 171 ? -3.586 -6.879 4.657 1.00 92.94 171 GLN A CA 1
ATOM 1362 C C . GLN A 1 171 ? -2.964 -5.642 3.993 1.00 92.94 171 GLN A C 1
ATOM 1364 O O . GLN A 1 171 ? -3.211 -4.519 4.443 1.00 92.94 171 GLN A O 1
ATOM 1369 N N . PRO A 1 172 ? -2.175 -5.800 2.915 1.00 90.19 172 PRO A N 1
ATOM 1370 C CA . PRO A 1 172 ? -1.730 -4.662 2.124 1.00 90.19 172 PRO A CA 1
ATOM 1371 C C . PRO A 1 172 ? -2.926 -4.013 1.417 1.00 90.19 172 PRO A C 1
ATOM 1373 O O . PRO A 1 172 ? -3.780 -4.693 0.848 1.00 90.19 172 PRO A O 1
ATOM 1376 N N . TRP A 1 173 ? -2.965 -2.686 1.429 1.00 88.19 173 TRP A N 1
ATOM 1377 C CA . TRP A 1 173 ? -4.034 -1.888 0.847 1.00 88.19 173 TRP A CA 1
ATOM 1378 C C . TRP A 1 173 ? -3.450 -0.866 -0.136 1.00 88.19 173 TRP A C 1
ATOM 1380 O O . TRP A 1 173 ? -2.889 0.149 0.287 1.00 88.19 173 TRP A O 1
ATOM 1390 N N . PRO A 1 174 ? -3.553 -1.110 -1.457 1.00 80.44 174 PRO A N 1
ATOM 1391 C CA . PRO A 1 174 ? -2.867 -0.334 -2.494 1.00 80.44 174 PRO A CA 1
ATOM 1392 C C . PRO A 1 174 ? -3.545 1.014 -2.802 1.00 80.44 174 PRO A C 1
ATOM 1394 O O . PRO A 1 174 ? -3.681 1.404 -3.960 1.00 80.44 174 PRO A O 1
ATOM 1397 N N . PHE A 1 175 ? -4.007 1.725 -1.765 1.00 78.88 175 PHE A N 1
ATOM 1398 C CA . PHE A 1 175 ? -4.734 2.990 -1.887 1.00 78.88 175 PHE A CA 1
ATOM 1399 C C . PHE A 1 175 ? -4.342 4.010 -0.803 1.00 78.88 175 PHE A C 1
ATOM 1401 O O . PHE A 1 175 ? -5.076 4.170 0.171 1.00 78.88 175 PHE A O 1
ATOM 1408 N N . PRO A 1 176 ? -3.241 4.761 -0.974 1.00 72.50 176 PRO A N 1
ATOM 1409 C CA . PRO A 1 176 ? -2.257 4.635 -2.050 1.00 72.50 176 PRO A CA 1
ATOM 1410 C C . PRO A 1 176 ? -1.210 3.535 -1.801 1.00 72.50 176 PRO A C 1
ATOM 1412 O O . PRO A 1 176 ? -0.818 2.876 -2.754 1.00 72.50 176 PRO A O 1
ATOM 1415 N N . GLN A 1 177 ? -0.781 3.307 -0.554 1.00 84.31 177 GLN A N 1
ATOM 1416 C CA . GLN A 1 177 ? 0.324 2.388 -0.221 1.00 84.31 177 GLN A CA 1
ATOM 1417 C C . GLN A 1 177 ? 0.327 2.007 1.272 1.00 84.31 177 GLN A C 1
ATOM 1419 O O . GLN A 1 177 ? 1.267 2.290 2.013 1.00 84.31 177 GLN A O 1
ATOM 1424 N N . SER A 1 178 ? -0.770 1.436 1.763 1.00 90.81 178 SER A N 1
ATOM 1425 C CA . SER A 1 178 ? -0.962 1.185 3.196 1.00 90.81 178 SER A CA 1
ATOM 1426 C C . SER A 1 178 ? -0.811 -0.286 3.566 1.00 90.81 178 SER A C 1
ATOM 1428 O O . SER A 1 178 ? -1.051 -1.172 2.749 1.00 90.81 178 SER A O 1
ATOM 1430 N N . LEU A 1 179 ? -0.461 -0.552 4.823 1.00 95.75 179 LEU A N 1
ATOM 1431 C CA . LEU A 1 179 ? -0.595 -1.871 5.440 1.00 95.75 179 LEU A CA 1
ATOM 1432 C C . LEU A 1 179 ? -1.646 -1.773 6.541 1.00 95.75 179 LEU A C 1
ATOM 1434 O O . LEU A 1 179 ? -1.402 -1.143 7.569 1.00 95.75 179 LEU A O 1
ATOM 1438 N N . MET A 1 180 ? -2.805 -2.386 6.312 1.00 96.75 180 MET A N 1
ATOM 1439 C CA . MET A 1 180 ? -3.881 -2.431 7.295 1.00 96.75 180 MET A CA 1
ATOM 1440 C C . MET A 1 180 ? -3.540 -3.465 8.360 1.00 96.75 180 MET A C 1
ATOM 1442 O O . MET A 1 180 ? -3.240 -4.614 8.037 1.00 96.75 180 MET A O 1
ATOM 1446 N N . THR A 1 181 ? -3.623 -3.069 9.623 1.00 97.75 181 THR A N 1
ATOM 1447 C CA . THR A 1 181 ? -3.479 -3.944 10.786 1.00 97.75 181 THR A CA 1
ATOM 1448 C C . THR A 1 181 ? -4.807 -3.974 11.531 1.00 97.75 181 THR A C 1
ATOM 1450 O O . THR A 1 181 ? -5.286 -2.962 12.043 1.00 97.75 181 THR A O 1
ATOM 1453 N N . ALA A 1 182 ? -5.456 -5.135 11.511 1.00 98.00 182 ALA A N 1
ATOM 1454 C CA . ALA A 1 182 ? -6.806 -5.296 12.017 1.00 98.00 182 ALA A CA 1
ATOM 1455 C C . ALA A 1 182 ? -6.801 -5.651 13.502 1.00 98.00 182 ALA A C 1
ATOM 1457 O O . ALA A 1 182 ? -6.172 -6.627 13.921 1.00 98.00 182 ALA A O 1
ATOM 1458 N N . PHE A 1 183 ? -7.571 -4.898 14.279 1.00 97.69 183 PHE A N 1
ATOM 1459 C CA . PHE A 1 183 ? -7.776 -5.099 15.705 1.00 97.69 183 PHE A CA 1
ATOM 1460 C C . PHE A 1 183 ? -9.249 -5.343 16.025 1.00 97.69 183 PHE A C 1
ATOM 1462 O O . PHE A 1 183 ? -10.163 -4.890 15.336 1.00 97.69 183 PHE A O 1
ATOM 1469 N N . MET A 1 184 ? -9.487 -6.050 17.123 1.00 96.19 184 MET A N 1
ATOM 1470 C CA . MET A 1 184 ? -10.815 -6.242 17.686 1.00 96.19 184 MET A CA 1
ATOM 1471 C C . MET A 1 184 ? -10.803 -5.951 19.181 1.00 96.19 184 MET A C 1
ATOM 1473 O O . MET A 1 184 ? -9.862 -6.309 19.898 1.00 96.19 184 MET A O 1
ATOM 1477 N N . ARG A 1 185 ? -11.890 -5.342 19.658 1.00 91.56 185 ARG A N 1
ATOM 1478 C CA . ARG A 1 185 ? -12.122 -5.062 21.072 1.00 91.56 185 ARG A CA 1
ATOM 1479 C C . ARG A 1 185 ? -13.526 -5.486 21.494 1.00 91.56 185 ARG A C 1
ATOM 1481 O O . ARG A 1 185 ? -14.495 -4.958 20.973 1.00 91.56 185 ARG A O 1
ATOM 1488 N N . ASN A 1 186 ? -13.623 -6.357 22.503 1.00 86.50 186 ASN A N 1
ATOM 1489 C CA . ASN A 1 186 ? -14.892 -6.744 23.132 1.00 86.50 186 ASN A CA 1
ATOM 1490 C C . ASN A 1 186 ? -15.083 -6.035 24.477 1.00 86.50 186 ASN A C 1
ATOM 1492 O O . ASN A 1 186 ? -14.384 -6.335 25.447 1.00 86.50 186 ASN A O 1
ATOM 1496 N N . MET A 1 187 ? -16.021 -5.102 24.551 1.00 81.31 187 MET A N 1
ATOM 1497 C CA . MET A 1 187 ? -16.455 -4.463 25.789 1.00 81.31 187 MET A CA 1
ATOM 1498 C C . MET A 1 187 ? -17.672 -5.205 26.343 1.00 81.31 187 MET A C 1
ATOM 1500 O O . MET A 1 187 ? -18.585 -5.532 25.593 1.00 81.31 187 MET A O 1
ATOM 1504 N N . THR A 1 188 ? -17.687 -5.450 27.647 1.00 72.44 188 THR A N 1
ATOM 1505 C CA . THR A 1 188 ? -18.899 -5.825 28.381 1.00 72.44 188 THR A CA 1
ATOM 1506 C C . THR A 1 188 ? -19.503 -4.557 28.968 1.00 72.44 188 THR A C 1
ATOM 1508 O O . THR A 1 188 ? -18.748 -3.666 29.385 1.00 72.44 188 THR A O 1
ATOM 1511 N N . ALA A 1 189 ? -20.831 -4.441 29.013 1.00 62.19 189 ALA A N 1
ATOM 1512 C CA . ALA A 1 189 ? -21.459 -3.400 29.824 1.00 62.19 189 ALA A CA 1
ATOM 1513 C C . ALA A 1 189 ? -20.885 -3.442 31.253 1.00 62.19 189 ALA A C 1
ATOM 1515 O O . ALA A 1 189 ? -20.711 -4.514 31.834 1.00 62.19 189 ALA A O 1
ATOM 1516 N N . ALA A 1 190 ? -20.535 -2.279 31.810 1.00 60.22 190 ALA A N 1
ATOM 1517 C CA . ALA A 1 190 ? -20.224 -2.208 33.228 1.00 60.22 190 ALA A CA 1
ATOM 1518 C C . ALA A 1 190 ? -21.484 -2.639 33.986 1.00 60.22 190 ALA A C 1
ATOM 1520 O O . ALA A 1 190 ? -22.544 -2.046 33.786 1.00 60.22 190 ALA A O 1
ATOM 1521 N N . THR A 1 191 ? -21.380 -3.680 34.809 1.00 41.09 191 THR A N 1
ATOM 1522 C CA . THR A 1 191 ? -22.377 -3.950 35.844 1.00 41.09 191 THR A CA 1
ATOM 1523 C C . THR A 1 191 ? -22.396 -2.732 36.758 1.00 41.09 191 THR A C 1
ATOM 1525 O O . THR A 1 191 ? -21.388 -2.439 37.403 1.00 41.09 191 THR A O 1
ATOM 1528 N N . SER A 1 192 ? -23.498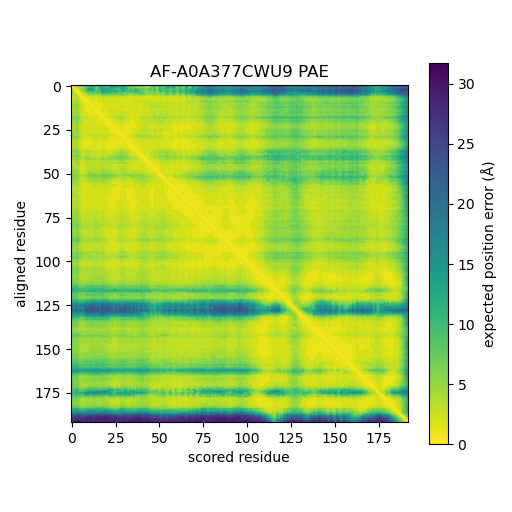 -1.987 36.693 1.00 38.38 192 SER A N 1
ATOM 1529 C CA . SER A 1 192 ? -23.849 -0.886 37.593 1.00 38.38 192 SER A CA 1
ATOM 1530 C C . SER A 1 192 ? -23.808 -1.310 39.052 1.00 38.38 192 SER A C 1
ATOM 1532 O O . SER A 1 192 ? -24.274 -2.444 39.309 1.00 38.38 192 SER A O 1
#

Radius of gyration: 20.87 Å; Cα contacts (8 Å, |Δi|>4): 299; ch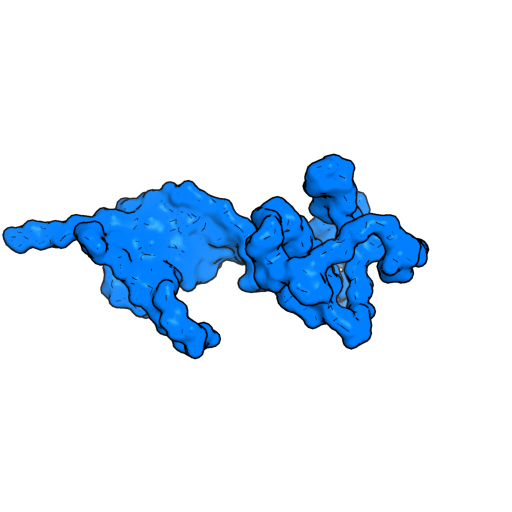ains: 1; bounding box: 50×38×66 Å